Protein AF-A0A1X2GTI3-F1 (afdb_monomer_lite)

pLDDT: mean 75.64, std 23.54, range [32.06, 98.62]

Structure (mmCIF, N/CA/C/O backbone):
data_AF-A0A1X2GTI3-F1
#
_entry.id   AF-A0A1X2GTI3-F1
#
loop_
_atom_site.group_PDB
_atom_site.id
_atom_site.type_symbol
_atom_site.label_atom_id
_atom_site.label_alt_id
_atom_site.label_comp_id
_atom_site.label_asym_id
_atom_site.label_entity_id
_atom_site.label_seq_id
_atom_site.pdbx_PDB_ins_code
_atom_site.Cartn_x
_atom_site.Cartn_y
_atom_site.Cartn_z
_atom_site.occupancy
_atom_site.B_iso_or_equiv
_atom_site.auth_seq_id
_atom_site.auth_comp_id
_atom_site.auth_asym_id
_atom_site.auth_atom_id
_atom_site.pdbx_PDB_model_num
ATOM 1 N N . MET A 1 1 ? 30.945 -41.173 -10.812 1.00 42.53 1 MET A N 1
ATOM 2 C CA . MET A 1 1 ? 31.700 -40.468 -9.754 1.00 42.53 1 MET A CA 1
ATOM 3 C C . MET A 1 1 ? 30.700 -39.665 -8.941 1.00 42.53 1 MET A C 1
ATOM 5 O O . MET A 1 1 ? 30.249 -38.627 -9.400 1.00 42.53 1 MET A O 1
ATOM 9 N N . ASN A 1 2 ? 30.263 -40.214 -7.806 1.00 39.88 2 ASN A N 1
ATOM 10 C CA . ASN A 1 2 ? 29.239 -39.606 -6.956 1.00 39.88 2 ASN A CA 1
ATOM 11 C C . ASN A 1 2 ? 29.913 -38.637 -5.983 1.00 39.88 2 ASN A C 1
ATOM 13 O O . ASN A 1 2 ? 30.621 -39.063 -5.074 1.00 39.88 2 ASN A O 1
ATOM 17 N N . GLY A 1 3 ? 29.731 -37.338 -6.221 1.00 44.41 3 GLY A N 1
ATOM 18 C CA . GLY A 1 3 ? 30.228 -36.272 -5.359 1.00 44.41 3 GLY A CA 1
ATOM 19 C C . GLY A 1 3 ? 29.287 -36.038 -4.183 1.00 44.41 3 GLY A C 1
ATOM 20 O O . GLY A 1 3 ? 28.237 -35.420 -4.335 1.00 44.41 3 GLY A O 1
ATOM 21 N N . THR A 1 4 ? 29.675 -36.529 -3.011 1.00 54.25 4 THR A N 1
ATOM 22 C CA . THR A 1 4 ? 29.051 -36.214 -1.722 1.00 54.25 4 THR A CA 1
ATOM 23 C C . THR A 1 4 ? 29.407 -34.778 -1.335 1.00 54.25 4 THR A C 1
ATOM 25 O O . THR A 1 4 ? 30.577 -34.478 -1.102 1.00 54.25 4 THR A O 1
ATOM 28 N N . GLN A 1 5 ? 28.421 -33.879 -1.269 1.00 59.84 5 GLN A N 1
ATOM 29 C CA . GLN A 1 5 ? 28.616 -32.537 -0.713 1.00 59.84 5 GLN A CA 1
ATOM 30 C C . GLN A 1 5 ? 28.504 -32.542 0.822 1.00 59.84 5 GLN A C 1
ATOM 32 O O . GLN A 1 5 ? 27.657 -33.257 1.363 1.00 59.84 5 GLN A O 1
ATOM 37 N N . PRO A 1 6 ? 29.319 -31.746 1.539 1.00 60.19 6 PRO A N 1
ATOM 38 C CA . PRO A 1 6 ? 29.241 -31.631 2.989 1.00 60.19 6 PRO A CA 1
ATOM 39 C C . PRO A 1 6 ? 28.146 -30.644 3.426 1.00 60.19 6 PRO A C 1
ATOM 41 O O . PRO A 1 6 ? 28.062 -29.514 2.947 1.00 60.19 6 PRO A O 1
ATOM 44 N N . SER A 1 7 ? 27.322 -31.078 4.380 1.00 58.09 7 SER A N 1
ATOM 45 C CA . SER A 1 7 ? 26.272 -30.282 5.022 1.00 58.09 7 SER A CA 1
ATOM 46 C C . SER A 1 7 ? 26.849 -29.170 5.906 1.00 58.09 7 SER A C 1
ATOM 48 O O . SER A 1 7 ? 27.626 -29.428 6.823 1.00 58.09 7 SER A O 1
ATOM 50 N N . ILE A 1 8 ? 26.409 -27.933 5.669 1.00 61.31 8 ILE A N 1
ATOM 51 C CA . ILE A 1 8 ? 26.708 -26.753 6.494 1.00 61.31 8 ILE A CA 1
ATOM 52 C C . ILE A 1 8 ? 25.771 -26.743 7.720 1.00 61.31 8 ILE A C 1
ATOM 54 O O . ILE A 1 8 ? 24.558 -26.902 7.552 1.00 61.31 8 ILE A O 1
ATOM 58 N N . PRO A 1 9 ? 26.269 -26.528 8.953 1.00 57.59 9 PRO A N 1
ATOM 59 C CA . PRO A 1 9 ? 25.415 -26.443 10.131 1.00 57.59 9 PRO A CA 1
ATOM 60 C C . PRO A 1 9 ? 24.634 -25.120 10.160 1.00 57.59 9 PRO A C 1
ATOM 62 O O . PRO A 1 9 ? 25.200 -24.026 10.163 1.00 57.59 9 PRO A O 1
ATOM 65 N N . VAL A 1 10 ? 23.306 -25.231 10.224 1.00 59.81 10 VAL A N 1
ATOM 66 C CA . VAL A 1 10 ? 22.377 -24.108 10.399 1.00 59.81 10 VAL A CA 1
ATOM 67 C C . VAL A 1 10 ? 22.484 -23.585 11.831 1.00 59.81 10 VAL A C 1
ATOM 69 O O . VAL A 1 10 ? 22.025 -24.214 12.785 1.00 59.81 10 VAL A O 1
ATOM 72 N N . ASN A 1 11 ? 23.086 -22.409 11.979 1.00 55.06 11 ASN A N 1
ATOM 73 C CA . ASN A 1 11 ? 23.210 -21.712 13.252 1.00 55.06 11 ASN A CA 1
ATOM 74 C C . ASN A 1 11 ? 21.862 -21.053 13.601 1.00 55.06 11 ASN A C 1
ATOM 76 O O . ASN A 1 11 ? 21.459 -20.059 12.997 1.00 55.06 11 ASN A O 1
ATOM 80 N N . ARG A 1 12 ? 21.115 -21.650 14.535 1.00 58.41 12 ARG A N 1
ATOM 81 C CA . ARG A 1 12 ? 19.788 -21.172 14.950 1.00 58.41 12 ARG A CA 1
ATOM 82 C C . ARG A 1 12 ? 19.952 -20.039 15.977 1.00 58.41 12 ARG A C 1
ATOM 84 O O . ARG A 1 12 ? 20.523 -20.287 17.041 1.00 58.41 12 ARG A O 1
ATOM 91 N N . PRO A 1 13 ? 19.448 -18.817 15.731 1.00 55.69 13 PRO A N 1
ATOM 92 C CA . PRO A 1 13 ? 19.555 -17.741 16.708 1.00 55.69 13 PRO A CA 1
ATOM 93 C C . PRO A 1 13 ? 18.693 -18.046 17.941 1.00 55.69 13 PRO A C 1
ATOM 95 O O . PRO A 1 13 ? 17.516 -18.407 17.837 1.00 55.69 13 PRO A O 1
ATOM 98 N N . LYS A 1 14 ? 19.293 -17.900 19.128 1.00 63.00 14 LYS A N 1
ATOM 99 C CA . LYS A 1 14 ? 18.598 -17.970 20.420 1.00 63.00 14 LYS A CA 1
ATOM 100 C C . LYS A 1 14 ? 17.571 -16.833 20.502 1.00 63.00 14 LYS A C 1
ATOM 102 O O . LYS A 1 14 ? 17.905 -15.677 20.253 1.00 63.00 14 LYS A O 1
ATOM 107 N N . LYS A 1 15 ? 16.327 -17.166 20.865 1.00 59.22 15 LYS A N 1
ATOM 108 C CA . LYS A 1 15 ? 15.261 -16.188 21.143 1.00 59.22 15 LYS A CA 1
ATOM 109 C C . LYS A 1 15 ? 15.724 -15.204 22.232 1.00 59.22 15 LYS A C 1
ATOM 111 O O . LYS A 1 15 ? 16.213 -15.671 23.263 1.00 59.22 15 LYS A O 1
ATOM 116 N N . PRO A 1 16 ? 15.544 -13.883 22.057 1.00 57.31 16 PRO A N 1
ATOM 117 C CA . PRO A 1 16 ? 15.813 -12.931 23.124 1.00 57.31 16 PRO A CA 1
ATOM 118 C C . PRO A 1 16 ? 14.803 -13.120 24.260 1.00 57.31 16 PRO A C 1
ATOM 120 O O . PRO A 1 16 ? 13.605 -13.303 24.033 1.00 57.31 16 PRO A O 1
ATOM 123 N N . ALA A 1 17 ? 15.313 -13.093 25.491 1.00 54.53 17 ALA A N 1
ATOM 124 C CA . ALA A 1 17 ? 14.506 -13.095 26.699 1.00 54.53 17 ALA A CA 1
ATOM 125 C C . ALA A 1 17 ? 13.569 -11.877 26.706 1.00 54.53 17 ALA A C 1
ATOM 127 O O . ALA A 1 17 ? 13.969 -10.761 26.375 1.00 54.53 17 ALA A O 1
ATOM 128 N N . ASN A 1 18 ? 12.313 -12.111 27.080 1.00 52.25 18 ASN A N 1
ATOM 129 C CA . ASN A 1 18 ? 11.269 -11.099 27.161 1.00 52.25 18 ASN A CA 1
ATOM 130 C C . ASN A 1 18 ? 11.537 -10.174 28.362 1.00 52.25 18 ASN A C 1
ATOM 132 O O . ASN A 1 18 ? 11.064 -10.421 29.471 1.00 52.25 18 ASN A O 1
ATOM 136 N N . VAL A 1 19 ? 12.354 -9.139 28.159 1.00 58.81 19 VAL A N 1
ATOM 137 C CA . VAL A 1 19 ? 12.617 -8.106 29.166 1.00 58.81 19 VAL A CA 1
ATOM 138 C C . VAL A 1 19 ? 11.481 -7.089 29.110 1.00 58.81 19 VAL A C 1
ATOM 140 O O . VAL A 1 19 ? 11.367 -6.309 28.166 1.00 58.81 19 VAL A O 1
ATOM 143 N N . ARG A 1 20 ? 10.625 -7.098 30.137 1.00 58.44 20 ARG A N 1
ATOM 144 C CA . ARG A 1 20 ? 9.595 -6.072 30.344 1.00 58.44 20 ARG A CA 1
ATOM 145 C C . ARG A 1 20 ? 10.286 -4.705 30.506 1.00 58.44 20 ARG A C 1
ATOM 147 O O . ARG A 1 20 ? 11.110 -4.571 31.412 1.00 58.44 20 ARG A O 1
ATOM 154 N N . PRO A 1 21 ? 9.967 -3.688 29.687 1.00 58.44 21 PRO A N 1
ATOM 155 C CA . PRO A 1 21 ? 10.556 -2.366 29.844 1.00 58.44 21 PRO A CA 1
ATOM 156 C C . PRO A 1 21 ? 10.089 -1.750 31.166 1.00 58.44 21 PRO A C 1
ATOM 158 O O . PRO A 1 21 ? 8.895 -1.670 31.460 1.00 58.44 21 PRO A O 1
ATOM 161 N N . THR A 1 22 ? 11.044 -1.326 31.990 1.00 68.94 22 THR A N 1
ATOM 162 C CA . THR A 1 22 ? 10.776 -0.582 33.222 1.00 68.94 22 THR A CA 1
ATOM 163 C C . THR A 1 22 ? 10.202 0.796 32.891 1.00 68.94 22 THR A C 1
ATOM 165 O O . THR A 1 22 ? 10.486 1.380 31.847 1.00 68.94 22 THR A O 1
ATOM 168 N N . ARG A 1 23 ? 9.399 1.357 33.802 1.00 65.19 23 ARG A N 1
ATOM 169 C CA . ARG A 1 23 ? 8.689 2.644 33.642 1.00 65.19 23 ARG A CA 1
ATOM 170 C C . ARG A 1 23 ? 9.605 3.819 33.233 1.00 65.19 23 ARG A C 1
ATOM 172 O O . ARG A 1 23 ? 9.148 4.756 32.588 1.00 65.19 23 ARG A O 1
ATOM 179 N N . ALA A 1 24 ? 10.904 3.736 33.535 1.00 64.75 24 ALA A N 1
ATOM 180 C CA . ALA A 1 24 ? 11.923 4.702 33.115 1.00 64.75 24 ALA A CA 1
ATOM 181 C C . ALA A 1 24 ? 12.291 4.625 31.613 1.00 64.75 24 ALA A C 1
ATOM 183 O O . ALA A 1 24 ? 12.657 5.637 31.016 1.00 64.75 24 ALA A O 1
ATOM 184 N N . SER A 1 25 ? 12.160 3.453 30.982 1.00 65.94 25 SER A N 1
ATOM 185 C CA . SER A 1 25 ? 12.414 3.243 29.549 1.00 65.94 25 SER A CA 1
ATOM 186 C C . SER A 1 25 ? 11.320 3.872 28.676 1.00 65.94 25 SER A C 1
ATOM 188 O O . SER A 1 25 ? 11.647 4.534 27.689 1.00 65.94 25 SER A O 1
ATOM 190 N N . LEU A 1 26 ? 10.045 3.783 29.083 1.00 62.22 26 LEU A N 1
ATOM 191 C CA . LEU A 1 26 ? 8.944 4.442 28.365 1.00 62.22 26 LEU A CA 1
ATOM 192 C C . LEU A 1 26 ? 9.050 5.976 28.406 1.00 62.22 26 LEU A C 1
ATOM 194 O O . LEU A 1 26 ? 8.759 6.642 27.413 1.00 62.22 26 LEU A O 1
ATOM 198 N N . ALA A 1 27 ? 9.508 6.549 29.524 1.00 67.81 27 ALA A N 1
ATOM 199 C CA . ALA A 1 27 ? 9.667 7.998 29.650 1.00 67.81 27 ALA A CA 1
ATOM 200 C C . ALA A 1 27 ? 10.757 8.552 28.710 1.00 67.81 27 ALA A C 1
ATOM 202 O O . ALA A 1 27 ? 10.566 9.597 28.088 1.00 67.81 27 ALA A O 1
ATOM 203 N N . ARG A 1 28 ? 11.873 7.825 28.534 1.00 66.25 28 ARG A N 1
ATOM 204 C CA . ARG A 1 28 ? 12.936 8.218 27.591 1.00 66.25 28 ARG A CA 1
ATOM 205 C C . ARG A 1 28 ? 12.514 8.065 26.128 1.00 66.25 28 ARG A C 1
ATOM 207 O O . ARG A 1 28 ? 12.876 8.911 25.315 1.00 66.25 28 ARG A O 1
ATOM 214 N N . GLN A 1 29 ? 11.713 7.054 25.790 1.00 62.16 29 GLN A N 1
ATOM 215 C CA . GLN A 1 29 ? 11.244 6.848 24.415 1.00 62.16 29 GLN A CA 1
ATOM 216 C C . GLN A 1 29 ? 10.250 7.935 23.966 1.00 62.16 29 GLN A C 1
ATOM 218 O O . GLN A 1 29 ? 10.341 8.428 22.840 1.00 62.16 29 GLN A O 1
ATOM 223 N N . ASN A 1 30 ? 9.378 8.392 24.870 1.00 66.56 30 ASN A N 1
ATOM 224 C CA . ASN A 1 30 ? 8.445 9.487 24.587 1.00 66.56 30 ASN A CA 1
ATOM 225 C C . ASN A 1 30 ? 9.148 10.850 24.445 1.00 66.56 30 ASN A C 1
ATOM 227 O O . ASN A 1 30 ? 8.723 11.681 23.643 1.00 66.56 30 ASN A O 1
ATOM 231 N N . MET A 1 31 ? 10.260 11.074 25.156 1.00 69.81 31 MET A N 1
ATOM 232 C CA . MET A 1 31 ? 11.042 12.311 25.030 1.00 69.81 31 MET A CA 1
ATOM 233 C C . MET A 1 31 ? 11.787 12.401 23.685 1.00 69.81 31 MET A C 1
ATOM 235 O O . MET A 1 31 ? 11.846 13.475 23.086 1.00 69.81 31 MET A O 1
ATOM 239 N N . VAL A 1 32 ? 12.297 11.277 23.165 1.00 67.75 32 VAL A N 1
ATOM 240 C CA . VAL A 1 32 ? 12.986 11.229 21.859 1.00 67.75 32 VAL A CA 1
ATOM 241 C C . VAL A 1 32 ? 12.009 11.463 20.697 1.00 67.75 32 VAL A C 1
ATOM 243 O O . VAL A 1 32 ? 12.329 12.206 19.769 1.00 67.75 32 VAL A O 1
ATOM 246 N N . GLN A 1 33 ? 10.780 10.937 20.775 1.00 62.03 33 GLN A N 1
ATOM 247 C CA . GLN A 1 33 ? 9.746 11.223 19.769 1.00 62.03 33 GLN A CA 1
ATOM 248 C C . GLN A 1 33 ? 9.256 12.682 19.817 1.00 62.03 33 GLN A C 1
ATOM 250 O O . GLN A 1 33 ? 8.967 13.272 18.774 1.00 62.03 33 GLN A O 1
ATOM 255 N N . ALA A 1 34 ? 9.227 13.308 21.000 1.00 59.66 34 ALA A N 1
ATOM 256 C CA . ALA A 1 34 ? 8.877 14.723 21.135 1.00 59.66 34 ALA A CA 1
ATOM 257 C C . ALA A 1 34 ? 9.947 15.670 20.550 1.00 59.66 34 ALA A C 1
ATOM 259 O O . ALA A 1 34 ? 9.605 16.743 20.051 1.00 59.66 34 ALA A O 1
ATOM 260 N N . GLN A 1 35 ? 11.226 15.271 20.547 1.00 56.75 35 GLN A N 1
ATOM 261 C CA . GLN A 1 35 ? 12.312 16.059 19.945 1.00 56.75 35 GLN A CA 1
ATOM 262 C C . GLN A 1 35 ? 12.398 15.914 18.417 1.00 56.75 35 GLN A C 1
ATOM 264 O O . GLN A 1 35 ? 12.759 16.874 17.738 1.00 56.75 35 GLN A O 1
ATOM 269 N N . GLN A 1 36 ? 11.987 14.777 17.845 1.00 58.00 36 GLN A N 1
ATOM 270 C CA . GLN A 1 36 ? 11.921 14.610 16.385 1.00 58.00 36 GLN A CA 1
ATOM 271 C C . GLN A 1 36 ? 10.773 15.405 15.742 1.00 58.00 36 GLN A C 1
ATOM 273 O O . GLN A 1 36 ? 10.901 15.849 14.604 1.00 58.00 36 GLN A O 1
ATOM 278 N N . LYS A 1 37 ? 9.692 15.683 16.482 1.00 51.88 37 LYS A N 1
ATOM 279 C CA . LYS A 1 37 ? 8.537 16.451 15.979 1.00 51.88 37 LYS A CA 1
ATOM 280 C C . LYS A 1 37 ? 8.755 17.974 15.932 1.00 51.88 37 LYS A C 1
ATOM 282 O O . LYS A 1 37 ? 7.895 18.691 15.435 1.00 51.88 37 LYS A O 1
ATOM 287 N N . ARG A 1 38 ? 9.891 18.478 16.434 1.00 51.78 38 ARG A N 1
ATOM 288 C CA . ARG A 1 38 ? 10.243 19.914 16.430 1.00 51.78 38 ARG A CA 1
ATOM 289 C C . ARG A 1 38 ? 11.299 20.313 15.390 1.00 51.78 38 ARG A C 1
ATOM 291 O O . ARG A 1 38 ? 11.623 21.488 15.304 1.00 51.78 38 ARG A O 1
ATOM 298 N N . ARG A 1 39 ? 11.815 19.376 14.584 1.00 47.50 39 ARG A N 1
ATOM 299 C CA . ARG A 1 39 ? 12.845 19.644 13.555 1.00 47.50 39 ARG A CA 1
ATOM 300 C C . ARG A 1 39 ? 12.312 19.728 12.114 1.00 47.50 39 ARG A C 1
ATOM 302 O O . ARG A 1 39 ? 13.097 19.690 11.178 1.00 47.50 39 ARG A O 1
ATOM 309 N N . SER A 1 40 ? 10.998 19.843 11.916 1.00 47.31 40 SER A N 1
ATOM 310 C CA . SER A 1 40 ? 10.366 19.778 10.581 1.00 47.31 40 SER A CA 1
ATOM 311 C C . SER A 1 40 ? 9.869 21.121 10.033 1.00 47.31 40 SER A C 1
ATOM 313 O O . SER A 1 40 ? 9.002 21.132 9.164 1.00 47.31 40 SER A O 1
ATOM 315 N N . THR A 1 41 ? 10.371 22.251 10.529 1.00 52.50 41 THR A N 1
ATOM 316 C CA . THR A 1 41 ? 10.034 23.577 9.988 1.00 52.50 41 THR A CA 1
ATOM 317 C C . THR A 1 41 ? 11.282 24.441 9.924 1.00 52.50 41 THR A C 1
ATOM 319 O O . THR A 1 41 ? 11.464 25.343 10.734 1.00 52.50 41 THR A O 1
ATOM 322 N N . GLU A 1 42 ? 12.154 24.148 8.967 1.00 40.03 42 GLU A N 1
ATOM 323 C CA . GLU A 1 42 ? 13.193 25.084 8.553 1.00 40.03 42 GLU A CA 1
ATOM 324 C C . GLU A 1 42 ? 13.319 25.000 7.032 1.00 40.03 42 GLU A C 1
ATOM 326 O O . GLU A 1 42 ? 13.732 23.993 6.459 1.00 40.03 42 GLU A O 1
ATOM 331 N N . ALA A 1 43 ? 12.806 26.043 6.386 1.00 47.53 43 ALA A N 1
ATOM 332 C CA . ALA A 1 43 ? 12.882 26.264 4.958 1.00 47.53 43 ALA A CA 1
ATOM 333 C C . ALA A 1 43 ? 14.266 26.822 4.615 1.00 47.53 43 ALA A C 1
ATOM 335 O O . ALA A 1 43 ? 14.716 27.776 5.247 1.00 47.53 43 ALA A O 1
ATOM 336 N N . ILE A 1 44 ? 14.902 26.275 3.579 1.00 44.03 44 ILE A N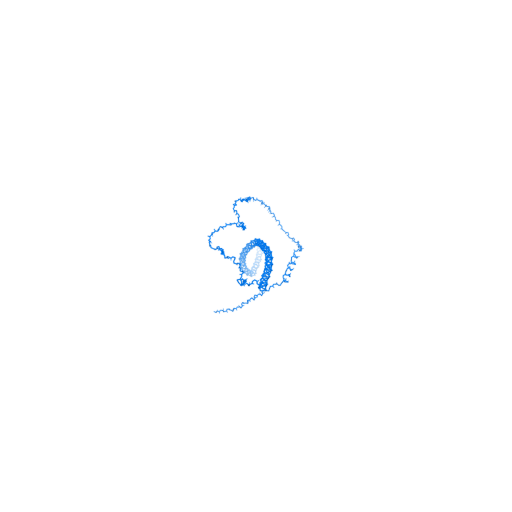 1
ATOM 337 C CA . ILE A 1 44 ? 16.033 26.904 2.891 1.00 44.03 44 ILE A CA 1
ATOM 338 C C . ILE A 1 44 ? 15.754 26.828 1.380 1.00 44.03 44 ILE A C 1
ATOM 340 O O . ILE A 1 44 ? 15.356 25.765 0.894 1.00 44.03 44 ILE A O 1
ATOM 344 N N . PRO A 1 45 ? 15.911 27.942 0.640 1.00 55.09 45 PRO A N 1
ATOM 345 C CA . PRO A 1 45 ? 15.670 28.013 -0.795 1.00 55.09 45 PRO A CA 1
ATOM 346 C C . PRO A 1 45 ? 16.854 27.430 -1.574 1.00 55.09 45 PRO A C 1
ATOM 348 O O . PRO A 1 45 ? 17.980 27.375 -1.084 1.00 55.09 45 PRO A O 1
ATOM 351 N N . SER A 1 46 ? 16.625 27.014 -2.816 1.00 37.88 46 SER A N 1
ATOM 352 C CA . SER A 1 46 ? 17.702 26.644 -3.739 1.00 37.88 46 SER A CA 1
ATOM 353 C C . SER A 1 46 ? 17.469 27.247 -5.123 1.00 37.88 46 SER A C 1
ATOM 355 O O . SER A 1 46 ? 16.321 27.536 -5.472 1.00 37.88 46 SER A O 1
ATOM 357 N N . PRO A 1 47 ? 18.556 27.524 -5.866 1.00 53.53 47 PRO A N 1
ATOM 358 C CA . PRO A 1 47 ? 18.601 28.621 -6.813 1.00 53.53 47 PRO A CA 1
ATOM 359 C C . PRO A 1 47 ? 18.296 28.214 -8.254 1.00 53.53 47 PRO A C 1
ATOM 361 O O . PRO A 1 47 ? 18.431 27.068 -8.675 1.00 53.53 47 PRO A O 1
ATOM 364 N N . THR A 1 48 ? 17.938 29.252 -8.999 1.00 38.69 48 THR A N 1
ATOM 365 C CA . THR A 1 48 ? 17.887 29.402 -10.448 1.00 38.69 48 THR A CA 1
ATOM 366 C C . THR A 1 48 ? 19.029 28.703 -11.190 1.00 38.69 48 THR A C 1
ATOM 368 O O . THR A 1 48 ? 20.203 28.994 -10.964 1.00 38.69 48 THR A O 1
ATOM 371 N N . THR A 1 49 ? 18.689 27.905 -12.201 1.00 38.72 49 THR A N 1
ATOM 372 C CA . THR A 1 49 ? 19.454 27.890 -13.455 1.00 38.72 49 THR A CA 1
ATOM 373 C C . THR A 1 49 ? 18.519 27.606 -14.625 1.00 38.72 49 THR A C 1
ATOM 375 O O . THR A 1 49 ? 17.854 26.579 -14.711 1.00 38.72 49 THR A O 1
ATOM 378 N N . SER A 1 50 ? 18.438 28.605 -15.489 1.00 37.62 50 SER A N 1
ATOM 379 C CA . SER A 1 50 ? 17.782 28.659 -16.787 1.00 37.62 50 SER A CA 1
ATOM 380 C C . SER A 1 50 ? 18.475 27.771 -17.815 1.00 37.62 50 SER A C 1
ATOM 382 O O . SER A 1 50 ? 19.683 27.916 -17.954 1.00 37.62 50 SER A O 1
ATOM 384 N N . ILE A 1 51 ? 17.717 27.006 -18.611 1.00 38.47 51 ILE A N 1
ATOM 385 C CA . ILE A 1 51 ? 18.001 26.756 -20.036 1.00 38.47 51 ILE A CA 1
ATOM 386 C C . ILE A 1 51 ? 16.673 26.801 -20.808 1.00 38.47 51 ILE A C 1
ATOM 388 O O . ILE A 1 51 ? 15.697 26.123 -20.496 1.00 38.47 51 ILE A O 1
ATOM 392 N N . THR A 1 52 ? 16.689 27.668 -21.809 1.00 32.19 52 THR A N 1
ATOM 393 C CA . THR A 1 52 ? 15.686 27.978 -22.825 1.00 32.19 52 THR A CA 1
ATOM 394 C C . THR A 1 52 ? 15.685 26.909 -23.922 1.00 32.19 52 THR A C 1
ATOM 396 O O . THR A 1 52 ? 16.764 26.518 -24.352 1.00 32.19 52 THR A O 1
ATOM 399 N N . THR A 1 53 ? 14.516 26.496 -24.433 1.00 36.28 53 THR A N 1
ATOM 400 C CA . THR A 1 53 ? 14.255 26.268 -25.880 1.00 36.28 53 THR A CA 1
ATOM 401 C C . THR A 1 53 ? 12.769 25.954 -26.163 1.00 36.28 53 THR A C 1
ATOM 403 O O . THR A 1 53 ? 12.209 25.009 -25.623 1.00 36.28 53 THR A O 1
ATOM 406 N N . SER A 1 54 ? 12.162 26.804 -27.012 1.00 40.28 54 SER A N 1
ATOM 407 C CA . SER A 1 54 ? 10.996 26.625 -27.922 1.00 40.28 54 SER A CA 1
ATOM 408 C C . SER A 1 54 ? 9.720 25.907 -27.418 1.00 40.28 54 SER A C 1
ATOM 410 O O . SER A 1 54 ? 9.719 24.702 -27.221 1.00 40.28 54 SER A O 1
ATOM 412 N N . SER A 1 55 ? 8.584 26.594 -27.186 1.00 34.00 55 SER A N 1
ATOM 413 C CA . SER A 1 55 ? 7.570 27.026 -28.193 1.00 34.00 55 SER A CA 1
ATOM 414 C C . SER A 1 55 ? 7.083 25.848 -29.063 1.00 34.00 55 SER A C 1
ATOM 416 O O . SER A 1 55 ? 7.884 25.304 -29.805 1.00 34.00 55 SER A O 1
ATOM 418 N N . THR A 1 56 ? 5.824 25.374 -29.028 1.00 35.47 56 THR A N 1
ATOM 419 C CA . THR A 1 56 ? 4.583 26.093 -29.401 1.00 35.47 56 THR A CA 1
ATOM 420 C C . THR A 1 56 ? 3.309 25.272 -29.060 1.00 35.47 56 THR A C 1
ATOM 422 O O . THR A 1 56 ? 3.246 24.096 -29.388 1.00 35.47 56 THR A O 1
ATOM 425 N N . LYS A 1 57 ? 2.281 25.954 -28.511 1.00 37.53 57 LYS A N 1
ATOM 426 C CA . LYS A 1 57 ? 0.811 25.866 -28.769 1.00 37.53 57 LYS A CA 1
ATOM 427 C C . LYS A 1 57 ? 0.087 24.494 -28.703 1.00 37.53 57 LYS A C 1
ATOM 429 O O . LYS A 1 57 ? 0.215 23.684 -29.605 1.00 37.53 57 LYS A O 1
ATOM 434 N N . SER A 1 58 ? -0.924 24.339 -27.835 1.00 34.03 58 SER A N 1
ATOM 435 C CA . SER A 1 58 ? -2.324 24.779 -28.046 1.00 34.03 58 SER A CA 1
ATOM 436 C C . SER A 1 58 ? -3.327 24.108 -27.077 1.00 34.03 58 SER A C 1
ATOM 438 O O . SER A 1 58 ? -3.098 22.998 -26.612 1.00 34.03 58 SER A O 1
ATOM 440 N N . SER A 1 59 ? -4.456 24.802 -26.865 1.00 37.91 59 SER A N 1
ATOM 441 C CA . SER A 1 59 ? -5.803 24.292 -26.529 1.00 37.91 59 SER A CA 1
ATOM 442 C C . SER A 1 59 ? -6.002 23.635 -25.152 1.00 37.91 59 SER A C 1
ATOM 444 O O . SER A 1 59 ? -5.652 22.488 -24.926 1.00 37.91 59 SER A O 1
ATOM 446 N N . LEU A 1 60 ? -6.525 24.330 -24.136 1.00 40.62 60 LEU A N 1
ATOM 447 C CA . LEU A 1 60 ? -7.944 24.693 -23.960 1.00 40.62 60 LEU A CA 1
ATOM 448 C C . LEU A 1 60 ? -8.889 23.498 -24.192 1.00 40.62 60 LEU A C 1
ATOM 450 O O . LEU A 1 60 ? -8.999 23.038 -25.322 1.00 40.62 60 LEU A O 1
ATOM 454 N N . VAL A 1 61 ? -9.557 23.037 -23.123 1.00 41.84 61 VAL A N 1
ATOM 455 C CA . VAL A 1 61 ? -10.990 22.669 -23.033 1.00 41.84 61 VAL A CA 1
ATOM 456 C C . VAL A 1 61 ? -11.254 22.020 -21.659 1.00 41.84 61 VAL A C 1
ATOM 458 O O . VAL A 1 61 ? -10.771 20.938 -21.340 1.00 41.84 61 VAL A O 1
ATOM 461 N N . ARG A 1 62 ? -12.052 22.711 -20.835 1.00 48.44 62 ARG A N 1
ATOM 462 C CA . ARG A 1 62 ? -12.904 22.109 -19.795 1.00 48.44 62 ARG A CA 1
ATOM 463 C C . ARG A 1 62 ? -14.212 21.654 -20.457 1.00 48.44 62 ARG A C 1
ATOM 465 O O . ARG A 1 62 ? -14.724 22.389 -21.297 1.00 48.44 62 ARG A O 1
ATOM 472 N N . PRO A 1 63 ? -14.831 20.576 -19.962 1.00 54.84 63 PRO A N 1
ATOM 473 C CA . PRO A 1 63 ? -16.271 20.605 -19.671 1.00 54.84 63 PRO A CA 1
ATOM 474 C C . PRO A 1 63 ? -16.534 20.028 -18.263 1.00 54.84 63 PRO A C 1
ATOM 476 O O . PRO A 1 63 ? -15.930 19.043 -17.860 1.00 54.84 63 PRO A O 1
ATOM 479 N N . VAL A 1 64 ? -17.209 20.728 -17.346 1.00 40.66 64 VAL A N 1
ATOM 480 C CA . VAL A 1 64 ? -18.666 20.959 -17.221 1.00 40.66 64 VAL A CA 1
ATOM 481 C C . VAL A 1 64 ? -19.481 19.668 -17.050 1.00 40.66 64 VAL A C 1
ATOM 483 O O . VAL A 1 64 ? -19.778 18.967 -18.005 1.00 40.66 64 VAL A O 1
ATOM 486 N N . SER A 1 65 ? -19.855 19.432 -15.785 1.00 45.75 65 SER A N 1
ATOM 487 C CA . SER A 1 65 ? -21.165 19.003 -15.264 1.00 45.75 65 SER A CA 1
ATOM 488 C C . SER A 1 65 ? -22.073 18.143 -16.152 1.00 45.75 65 SER A C 1
ATOM 490 O O . SER A 1 65 ? -22.650 18.630 -17.123 1.00 45.75 65 SER A O 1
ATOM 492 N N . THR A 1 66 ? -22.381 16.932 -15.679 1.00 40.75 66 THR A N 1
ATOM 493 C CA . THR A 1 66 ? -23.690 16.309 -15.904 1.00 40.75 66 THR A CA 1
ATOM 494 C C . THR A 1 66 ? -24.312 15.847 -14.589 1.00 40.75 66 THR A C 1
ATOM 496 O O . THR A 1 66 ? -23.712 15.184 -13.747 1.00 40.75 66 THR A O 1
ATOM 499 N N . LYS A 1 67 ? -25.548 16.314 -14.431 1.00 40.19 67 LYS A N 1
ATOM 500 C CA . LYS A 1 67 ? -26.514 16.086 -13.365 1.00 40.19 67 LYS A CA 1
ATOM 501 C C . LYS A 1 67 ? -26.962 14.622 -13.317 1.00 40.19 67 LYS A C 1
ATOM 503 O O . LYS A 1 67 ? -27.245 14.043 -14.357 1.00 40.19 67 LYS A O 1
ATOM 508 N N . SER A 1 68 ? -27.173 14.113 -12.105 1.00 36.72 68 SER A N 1
ATOM 509 C CA . SER A 1 68 ? -28.173 13.088 -11.755 1.00 36.72 68 SER A CA 1
ATOM 510 C C . SER A 1 68 ? -28.207 13.012 -10.219 1.00 36.72 68 SER A C 1
ATOM 512 O O . SER A 1 68 ? -27.282 12.489 -9.615 1.00 36.72 68 SER A O 1
ATOM 514 N N . SER A 1 69 ? -29.029 13.778 -9.496 1.00 37.34 69 SER A N 1
ATOM 515 C CA . SER A 1 69 ? -30.492 13.700 -9.348 1.00 37.34 69 SER A CA 1
ATOM 516 C C . SER A 1 69 ? -30.991 12.418 -8.656 1.00 37.34 69 SER A C 1
ATOM 518 O O . SER A 1 69 ? -31.210 11.410 -9.312 1.00 37.34 69 SER A O 1
ATOM 520 N N . MET A 1 70 ? -31.298 12.581 -7.356 1.00 43.16 70 MET A N 1
ATOM 521 C CA . MET A 1 70 ? -32.356 11.915 -6.558 1.00 43.16 70 MET A CA 1
ATOM 522 C C . MET A 1 70 ? -32.103 10.494 -5.993 1.00 43.16 70 MET A C 1
ATOM 524 O O . MET A 1 70 ? -31.367 9.729 -6.603 1.00 43.16 70 MET A O 1
ATOM 528 N N . PRO A 1 71 ? -32.768 10.075 -4.884 1.00 46.41 71 PRO A N 1
ATOM 529 C CA . PRO A 1 71 ? -33.567 10.837 -3.917 1.00 46.41 71 PRO A CA 1
ATOM 530 C C . PRO A 1 71 ? -33.190 10.618 -2.435 1.00 46.41 71 PRO A C 1
ATOM 532 O O . PRO A 1 71 ? -32.686 9.592 -1.987 1.00 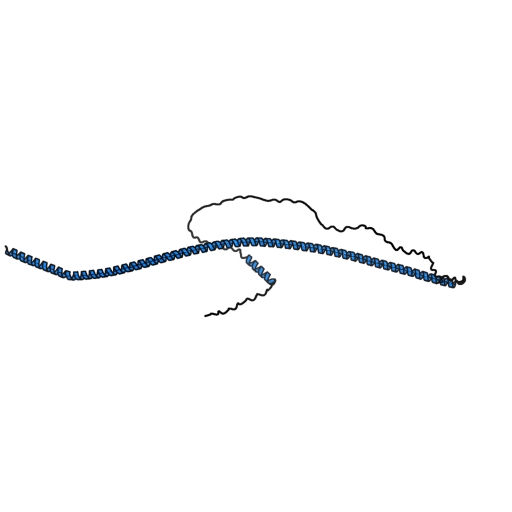46.41 71 PRO A O 1
ATOM 535 N N . ARG A 1 72 ? -33.574 11.622 -1.649 1.00 47.56 72 ARG A N 1
ATOM 536 C CA . ARG A 1 72 ? -33.714 11.630 -0.194 1.00 47.56 72 ARG A CA 1
ATOM 537 C C . ARG A 1 72 ? -34.903 10.736 0.188 1.00 47.56 72 ARG A C 1
ATOM 539 O O . ARG A 1 72 ? -36.037 11.117 -0.097 1.00 47.56 72 ARG A O 1
ATOM 546 N N . GLN A 1 73 ? -34.686 9.594 0.843 1.00 39.97 73 GLN A N 1
ATOM 547 C CA . GLN A 1 73 ? -35.785 8.850 1.468 1.00 39.97 73 GLN A CA 1
ATOM 548 C C . GLN A 1 73 ? -35.926 9.218 2.946 1.00 39.97 73 GLN A C 1
ATOM 550 O O . GLN A 1 73 ? -35.022 9.071 3.764 1.00 39.97 73 GLN A O 1
ATOM 555 N N . ARG A 1 74 ? -37.101 9.784 3.225 1.00 35.09 74 ARG A N 1
ATOM 556 C CA . ARG A 1 74 ? -37.660 10.073 4.538 1.00 35.09 74 ARG A CA 1
ATOM 557 C C . ARG A 1 74 ? -37.998 8.770 5.268 1.00 35.09 74 ARG A C 1
ATOM 559 O O . ARG A 1 74 ? -38.357 7.779 4.642 1.00 35.09 74 ARG A O 1
ATOM 566 N N . LEU A 1 75 ? -37.969 8.856 6.596 1.00 45.84 75 LEU A N 1
ATOM 567 C CA . LEU A 1 75 ? -38.683 7.983 7.528 1.00 45.84 75 LEU A CA 1
ATOM 568 C C . LEU A 1 75 ? -40.088 7.596 7.035 1.00 45.84 75 LEU A C 1
ATOM 570 O O . LEU A 1 75 ? -40.814 8.461 6.534 1.00 45.84 75 LEU A O 1
ATOM 574 N N . PRO A 1 76 ? -40.538 6.390 7.406 1.00 51.47 76 PRO A N 1
ATOM 575 C CA . PRO A 1 76 ? -41.896 6.185 7.871 1.00 51.47 76 PRO A CA 1
ATOM 576 C C . PRO A 1 76 ? -41.917 5.867 9.375 1.00 51.47 76 PRO A C 1
ATOM 578 O O . PRO A 1 76 ? -41.298 4.932 9.873 1.00 51.47 76 PRO A O 1
ATOM 581 N N . SER A 1 77 ? -42.634 6.737 10.076 1.00 35.44 77 SER A N 1
ATOM 582 C CA . SER A 1 77 ? -43.474 6.519 11.257 1.00 35.44 77 SER A CA 1
ATOM 583 C C . SER A 1 77 ? -43.716 5.079 11.770 1.00 35.44 77 SER A C 1
ATOM 585 O O . SER A 1 77 ? -44.175 4.211 11.032 1.00 35.44 77 SER A O 1
ATOM 587 N N . ARG A 1 78 ? -43.576 4.920 13.103 1.00 42.94 78 ARG A N 1
ATOM 588 C CA . ARG A 1 78 ? -44.412 4.104 14.042 1.00 42.94 78 ARG A CA 1
ATOM 589 C C . ARG A 1 78 ? -45.909 4.062 13.627 1.00 42.94 78 ARG A C 1
ATOM 591 O O . ARG A 1 78 ? -46.301 5.048 13.004 1.00 42.94 78 ARG A O 1
ATOM 598 N N . PRO A 1 79 ? -46.799 3.109 14.043 1.00 52.16 79 PRO A N 1
ATOM 599 C CA . PRO A 1 79 ? -46.969 2.481 15.390 1.00 52.16 79 PRO A CA 1
ATOM 600 C C . PRO A 1 79 ? -47.520 1.008 15.317 1.00 52.16 79 PRO A C 1
ATOM 602 O O . PRO A 1 79 ? -47.331 0.410 14.261 1.00 52.16 79 PRO A O 1
ATOM 605 N N . PRO A 1 80 ? -48.236 0.382 16.300 1.00 50.53 80 PRO A N 1
ATOM 606 C CA . PRO A 1 80 ? -48.426 0.586 17.755 1.00 50.53 80 PRO A CA 1
ATOM 607 C C . PRO A 1 80 ? -47.966 -0.639 18.611 1.00 50.53 80 PRO A C 1
ATOM 609 O O . PRO A 1 80 ? -47.857 -1.758 18.135 1.00 50.53 80 PRO A O 1
ATOM 612 N N . THR A 1 81 ? -47.478 -0.457 19.840 1.00 37.75 81 THR A N 1
ATOM 613 C CA . THR A 1 81 ? -48.219 -0.620 21.117 1.00 37.75 81 THR A CA 1
ATOM 614 C C . THR A 1 81 ? -48.788 -2.024 21.400 1.00 37.75 81 THR A C 1
ATOM 616 O O . THR A 1 81 ? -49.954 -2.279 21.144 1.00 37.75 81 THR A O 1
ATOM 619 N N . THR A 1 82 ? -48.006 -2.854 22.098 1.00 38.41 82 THR A N 1
ATOM 620 C CA . THR A 1 82 ? -48.451 -3.722 23.215 1.00 38.41 82 THR A CA 1
ATOM 621 C C . THR A 1 82 ? -47.273 -3.789 24.193 1.00 38.41 82 THR A C 1
ATOM 623 O O . THR A 1 82 ? -46.267 -4.426 23.912 1.00 38.41 82 THR A O 1
ATOM 626 N N . ALA A 1 83 ? -47.186 -2.839 25.119 1.00 42.38 83 ALA A N 1
ATOM 627 C CA . ALA A 1 83 ? -47.625 -2.961 26.510 1.00 42.38 83 ALA A CA 1
ATOM 628 C C . ALA A 1 83 ? -46.618 -3.713 27.418 1.00 42.38 83 ALA A C 1
ATOM 630 O O . ALA A 1 83 ? -45.959 -4.653 26.984 1.00 42.38 83 ALA A O 1
ATOM 631 N N . PRO A 1 84 ? -46.441 -3.245 28.666 1.00 44.34 84 PRO A N 1
ATOM 632 C CA . PRO A 1 84 ? -45.197 -3.364 29.420 1.00 44.34 84 PRO A CA 1
ATOM 633 C C . PRO A 1 84 ? -45.257 -4.474 30.478 1.00 44.34 84 PRO A C 1
ATOM 635 O O . PRO A 1 84 ? -46.318 -4.768 31.023 1.00 44.34 84 PRO A O 1
ATOM 638 N N . ARG A 1 85 ? -44.103 -5.014 30.880 1.00 38.44 85 ARG A N 1
ATOM 639 C CA . ARG A 1 85 ? -43.966 -5.697 32.176 1.00 38.44 85 ARG A CA 1
ATOM 640 C C . ARG A 1 85 ? -42.844 -5.053 32.983 1.00 38.44 85 ARG A C 1
ATOM 642 O O . ARG A 1 85 ? -41.678 -5.398 32.842 1.00 38.44 85 ARG A O 1
ATOM 649 N N . LYS A 1 86 ? -43.231 -4.093 33.826 1.00 43.09 86 LYS A N 1
ATOM 650 C CA . LYS A 1 86 ? -42.509 -3.758 35.059 1.00 43.09 86 LYS A CA 1
ATOM 651 C C . LYS A 1 86 ? -42.992 -4.681 36.192 1.00 43.09 86 LYS A C 1
ATOM 653 O O . LYS A 1 86 ? -44.106 -5.201 36.104 1.00 43.09 86 LYS A O 1
ATOM 658 N N . PRO A 1 87 ? -42.169 -4.882 37.232 1.00 48.78 87 PRO A N 1
ATOM 659 C CA . PRO A 1 87 ? -42.460 -5.774 38.344 1.00 48.78 87 PRO A CA 1
ATOM 660 C C . PRO A 1 87 ? -43.417 -5.089 39.326 1.00 48.78 87 PRO A C 1
ATOM 662 O O . PRO A 1 87 ? -43.249 -3.911 39.644 1.00 48.78 87 PRO A O 1
ATOM 665 N N . ALA A 1 88 ? -44.427 -5.818 39.796 1.00 36.78 88 ALA A N 1
ATOM 666 C CA . ALA A 1 88 ? -45.337 -5.343 40.830 1.00 36.78 88 ALA A CA 1
ATOM 667 C C . ALA A 1 88 ? -44.971 -5.969 42.181 1.00 36.78 88 ALA A C 1
ATOM 669 O O . ALA A 1 88 ? -44.787 -7.178 42.301 1.00 36.78 88 ALA A O 1
ATOM 670 N N . GLN A 1 89 ? -44.858 -5.081 43.162 1.00 50.81 89 GLN A N 1
ATOM 671 C CA . GLN A 1 89 ? -44.671 -5.299 44.591 1.00 50.81 89 GLN A CA 1
ATOM 672 C C . GLN A 1 89 ? -45.747 -6.194 45.248 1.00 50.81 89 GLN A C 1
ATOM 674 O O . GLN A 1 89 ? -46.798 -6.439 44.651 1.00 50.81 89 GLN A O 1
ATOM 679 N N . PRO A 1 90 ? -45.507 -6.669 46.490 1.00 47.09 90 PRO A N 1
ATOM 680 C CA . PRO A 1 90 ? -46.391 -7.597 47.181 1.00 47.09 90 PRO A CA 1
ATOM 681 C C . PRO A 1 90 ? -47.597 -6.864 47.781 1.00 47.09 90 PRO A C 1
ATOM 683 O O . PRO A 1 90 ? -47.445 -5.848 48.458 1.00 47.09 90 PRO A O 1
ATOM 686 N N . ILE A 1 91 ? -48.800 -7.409 47.581 1.00 40.97 91 ILE A N 1
ATOM 687 C CA . ILE A 1 91 ? -50.018 -6.951 48.259 1.00 40.97 91 ILE A CA 1
ATOM 688 C C . ILE A 1 91 ? -50.502 -8.015 49.243 1.00 40.97 91 ILE A C 1
ATOM 690 O O . ILE A 1 91 ? -50.493 -9.219 48.996 1.00 40.97 91 ILE A O 1
ATOM 694 N N . GLN A 1 92 ? -50.889 -7.485 50.393 1.00 42.94 92 GLN A N 1
ATOM 695 C CA . GLN A 1 92 ? -51.411 -8.105 51.594 1.00 42.94 92 GLN A CA 1
ATOM 696 C C . GLN A 1 92 ? -52.720 -8.896 51.356 1.00 42.94 92 GLN A C 1
ATOM 698 O O . GLN A 1 92 ? -53.556 -8.491 50.559 1.00 42.94 92 GLN A O 1
ATOM 703 N N . LYS A 1 93 ? -52.855 -10.009 52.102 1.00 43.78 93 LYS A N 1
ATOM 704 C CA . LYS A 1 93 ? -54.044 -10.645 52.742 1.00 43.78 93 LYS A CA 1
ATOM 705 C C . LYS A 1 93 ? -55.450 -10.153 52.309 1.00 43.78 93 LYS A C 1
ATOM 707 O O . LYS A 1 93 ? -55.666 -8.945 52.311 1.00 43.78 93 LYS A O 1
ATOM 712 N N . PRO A 1 94 ? -56.473 -11.038 52.166 1.00 42.56 94 PRO A N 1
ATOM 713 C CA . PRO A 1 94 ? -57.089 -11.633 53.369 1.00 42.56 94 PRO A CA 1
ATOM 714 C C . PRO A 1 94 ? -57.772 -13.023 53.240 1.00 42.56 94 PRO A C 1
ATOM 716 O O . PRO A 1 94 ? -58.184 -13.456 52.175 1.00 42.56 94 PRO A O 1
ATOM 719 N N . ILE A 1 95 ? -57.948 -13.659 54.408 1.00 37.09 95 ILE A N 1
ATOM 720 C CA . ILE A 1 95 ? -59.041 -14.575 54.801 1.00 37.09 95 ILE A CA 1
ATOM 721 C C . ILE A 1 95 ? -59.272 -15.810 53.905 1.00 37.09 95 ILE A C 1
ATOM 723 O O . ILE A 1 95 ? -59.992 -15.763 52.912 1.00 37.09 95 ILE A O 1
ATOM 727 N N . GLN A 1 96 ? -58.822 -16.975 54.382 1.00 39.88 96 GLN A N 1
ATOM 728 C CA . GLN A 1 96 ? -59.518 -18.234 54.114 1.00 39.88 96 GLN A CA 1
ATOM 729 C C . GLN A 1 96 ? -59.872 -18.945 55.415 1.00 39.88 96 GLN A C 1
ATOM 731 O O . GLN A 1 96 ? -59.161 -18.898 56.417 1.00 39.88 96 GLN A O 1
ATOM 736 N N . LYS A 1 97 ? -61.077 -19.502 55.360 1.00 40.06 97 LYS A N 1
ATOM 737 C CA . LYS A 1 97 ? -61.902 -20.011 56.440 1.00 40.06 97 LYS A CA 1
ATOM 738 C C . LYS A 1 97 ? -61.387 -21.355 56.951 1.00 40.06 97 LYS A C 1
ATOM 740 O O . LYS A 1 97 ? -60.801 -22.141 56.215 1.00 40.06 97 LYS A O 1
ATOM 745 N N . GLN A 1 98 ? -61.696 -21.582 58.222 1.00 38.34 98 GLN A N 1
ATOM 746 C CA . GLN A 1 98 ? -61.646 -22.851 58.940 1.00 38.34 98 GLN A CA 1
ATOM 747 C C . GLN A 1 98 ? -62.200 -24.030 58.122 1.00 38.34 98 GLN A C 1
ATOM 749 O O . GLN A 1 98 ? -63.128 -23.858 57.327 1.00 38.34 98 GLN A O 1
ATOM 754 N N . PRO A 1 99 ? -61.783 -25.246 58.494 1.00 40.69 99 PRO A N 1
ATOM 755 C CA . PRO A 1 99 ? -62.783 -26.189 58.968 1.00 40.69 99 PRO A CA 1
ATOM 756 C C . PRO A 1 99 ? -62.514 -26.657 60.401 1.00 40.69 99 PRO A C 1
ATOM 758 O O . PRO A 1 99 ? -61.402 -27.005 60.790 1.00 40.69 99 PRO A O 1
ATOM 761 N N . LEU A 1 100 ? -63.606 -26.654 61.165 1.00 37.47 100 LEU A N 1
ATOM 762 C CA . LEU A 1 100 ? -63.807 -27.336 62.437 1.00 37.47 100 LEU A CA 1
ATOM 763 C C . LEU A 1 100 ? -63.317 -28.790 62.390 1.00 37.47 100 LEU A C 1
ATOM 765 O O . LEU A 1 100 ? -63.814 -29.557 61.573 1.00 37.47 100 LEU A O 1
ATOM 769 N N . GLN A 1 101 ? -62.517 -29.186 63.380 1.00 39.62 101 GLN A N 1
ATOM 770 C CA . GLN A 1 101 ? -62.559 -30.486 64.070 1.00 39.62 101 GLN A CA 1
ATOM 771 C C . GLN A 1 101 ? -61.934 -30.250 65.460 1.00 39.62 101 GLN A C 1
ATOM 773 O O . GLN A 1 101 ? -60.789 -29.835 65.565 1.00 39.62 101 GLN A O 1
ATOM 778 N N . LYS A 1 102 ? -62.765 -30.097 66.498 1.00 34.50 102 LYS A N 1
ATOM 779 C CA . LYS A 1 102 ? -63.224 -31.136 67.447 1.00 34.50 102 LYS A CA 1
ATOM 780 C C . LYS A 1 102 ? -62.112 -31.631 68.390 1.00 34.50 102 LYS A C 1
ATOM 782 O O . LYS A 1 102 ? -61.116 -32.171 67.936 1.00 34.50 102 LYS A O 1
ATOM 787 N N . SER A 1 103 ? -62.412 -31.542 69.696 1.00 32.06 103 SER A N 1
ATOM 788 C CA . SER A 1 103 ? -61.671 -32.027 70.885 1.00 32.06 103 SER A CA 1
ATOM 789 C C . SER A 1 103 ? -60.448 -31.170 71.272 1.00 32.06 103 SER A C 1
ATOM 791 O O . SER A 1 103 ? -59.581 -30.944 70.449 1.00 32.06 103 SER A O 1
ATOM 793 N N . ASN A 1 104 ? -60.300 -30.571 72.459 1.00 36.28 104 ASN A N 1
ATOM 794 C CA . ASN A 1 104 ? -60.874 -30.820 73.781 1.00 36.28 104 ASN A CA 1
ATOM 795 C C . ASN A 1 104 ? -61.221 -29.500 74.510 1.00 36.28 104 ASN A C 1
ATOM 797 O O . ASN A 1 104 ? -60.369 -28.613 74.588 1.00 36.28 104 ASN A O 1
ATOM 801 N N . PRO A 1 105 ? -62.429 -29.367 75.086 1.00 44.69 105 PRO A N 1
ATOM 802 C CA . PRO A 1 105 ? -62.739 -28.340 76.076 1.00 44.69 105 PRO A CA 1
ATOM 803 C C . PRO A 1 105 ? -62.106 -28.663 77.448 1.00 44.69 105 PRO A C 1
ATOM 805 O O . PRO A 1 105 ? -61.760 -29.814 77.725 1.00 44.69 105 PRO A O 1
ATOM 808 N N . PRO A 1 106 ? -61.929 -27.641 78.305 1.00 41.75 106 PRO A N 1
ATOM 809 C CA . PRO A 1 106 ? -61.186 -27.729 79.558 1.00 41.75 106 PRO A CA 1
ATOM 810 C C . PRO A 1 106 ? -61.930 -28.602 80.576 1.00 41.75 106 PRO A C 1
ATOM 812 O O . PRO A 1 106 ? -63.163 -28.619 80.574 1.00 41.75 106 PRO A O 1
ATOM 815 N N . PRO A 1 107 ? -61.235 -29.268 81.514 1.00 42.53 107 PRO A N 1
ATOM 816 C CA . PRO A 1 107 ? -61.910 -29.889 82.636 1.00 42.53 107 PRO A CA 1
ATOM 817 C C . PRO A 1 107 ? -62.418 -28.794 83.586 1.00 42.53 107 PRO A C 1
ATOM 819 O O . PRO A 1 107 ? -61.769 -28.439 84.567 1.00 42.53 107 PRO A O 1
ATOM 822 N N . GLN A 1 108 ? -63.629 -28.294 83.327 1.00 42.12 108 GLN A N 1
ATOM 823 C CA . GLN A 1 108 ? -64.539 -27.918 84.402 1.00 42.12 108 GLN A CA 1
ATOM 824 C C . GLN A 1 108 ? -64.954 -29.211 85.106 1.00 42.12 108 GLN A C 1
ATOM 826 O O . GLN A 1 108 ? -65.979 -29.815 84.811 1.00 42.12 108 GLN A O 1
ATOM 831 N N . GLN A 1 109 ? -64.116 -29.666 86.034 1.00 40.22 109 GLN A N 1
ATOM 832 C CA . GLN A 1 109 ? -64.612 -30.437 87.158 1.00 40.22 109 GLN A CA 1
ATOM 833 C C . GLN A 1 109 ? -64.707 -29.490 88.338 1.00 40.22 109 GLN A C 1
ATOM 835 O O . GLN A 1 109 ? -63.720 -29.164 88.998 1.00 40.22 109 GLN A O 1
ATOM 840 N N . GLU A 1 110 ? -65.944 -29.079 88.587 1.00 41.50 110 GLU A N 1
ATOM 841 C CA . GLU A 1 110 ? -66.479 -28.808 89.908 1.00 41.50 110 GLU A CA 1
ATOM 842 C C . GLU A 1 110 ? -65.984 -29.869 90.899 1.00 41.50 110 GLU A C 1
ATOM 844 O O . GLU A 1 110 ? -66.599 -30.903 91.150 1.00 41.50 110 GLU A O 1
ATOM 849 N N . LYS A 1 111 ? -64.829 -29.622 91.502 1.00 39.03 111 LYS A N 1
ATOM 850 C CA . LYS A 1 111 ? -64.447 -30.260 92.749 1.00 39.03 111 LYS A CA 1
ATOM 851 C C . LYS A 1 111 ? -64.318 -29.144 93.747 1.00 39.03 111 LYS A C 1
ATOM 853 O O . LYS A 1 111 ? -63.290 -28.492 93.850 1.00 39.03 111 LYS A O 1
ATOM 858 N N . LYS A 1 112 ? -65.458 -28.926 94.409 1.00 39.12 112 LYS A N 1
ATOM 859 C CA . LYS A 1 112 ? -65.611 -28.487 95.792 1.00 39.12 112 LYS A CA 1
ATOM 860 C C . LYS A 1 112 ? -64.416 -27.666 96.266 1.00 39.12 112 LYS A C 1
ATOM 862 O O . LYS A 1 112 ? -63.364 -28.230 96.567 1.00 39.12 112 LYS A O 1
ATOM 867 N N . ARG A 1 113 ? -64.649 -26.367 96.473 1.00 39.06 113 ARG A N 1
ATOM 868 C CA . ARG A 1 113 ? -64.004 -25.589 97.536 1.00 39.06 113 ARG A CA 1
ATOM 869 C C . ARG A 1 113 ? -64.194 -26.341 98.863 1.00 39.06 113 ARG A C 1
ATOM 871 O O . ARG A 1 113 ? -65.018 -25.980 99.690 1.00 39.06 113 ARG A O 1
ATOM 878 N N . LYS A 1 114 ? -63.468 -27.439 99.055 1.00 39.53 114 LYS A N 1
ATOM 879 C CA . LYS A 1 114 ? -63.118 -27.929 100.368 1.00 39.53 114 LYS A CA 1
ATOM 880 C C . LYS A 1 114 ? -62.132 -26.880 100.824 1.00 39.53 114 LYS A C 1
ATOM 882 O O . LYS A 1 114 ? -61.014 -26.818 100.318 1.00 39.53 114 LYS A O 1
ATOM 887 N N . SER A 1 115 ? -62.594 -26.000 101.702 1.00 40.22 115 SER A N 1
ATOM 888 C CA . SER A 1 115 ? -61.722 -25.373 102.673 1.00 40.22 115 SER A CA 1
ATOM 889 C C . SER A 1 115 ? -60.776 -26.465 103.166 1.00 40.22 115 SER A C 1
ATOM 891 O O . SER A 1 115 ? -61.151 -27.317 103.969 1.00 40.22 115 SER A O 1
ATOM 893 N N . MET A 1 116 ? -59.559 -26.486 102.630 1.00 40.91 116 MET A N 1
ATOM 894 C CA . MET A 1 116 ? -58.422 -27.160 103.234 1.00 40.91 116 MET A CA 1
ATOM 895 C C . MET A 1 116 ? -58.071 -26.358 104.491 1.00 40.91 116 MET A C 1
ATOM 897 O O . MET A 1 116 ? -56.986 -25.815 104.636 1.00 40.91 116 MET A O 1
ATOM 901 N N . THR A 1 117 ? -59.015 -26.273 105.426 1.00 44.81 117 THR A N 1
ATOM 902 C CA . THR A 1 117 ? -58.684 -26.462 106.824 1.00 44.81 117 THR A CA 1
ATOM 903 C C . THR A 1 117 ? -58.281 -27.925 106.894 1.00 44.81 117 THR A C 1
ATOM 905 O O . THR A 1 117 ? -59.127 -28.808 107.040 1.00 44.81 117 THR A O 1
ATOM 908 N N . THR A 1 118 ? -57.003 -28.191 106.610 1.00 42.88 118 THR A N 1
ATOM 909 C CA . THR A 1 118 ? -56.329 -29.455 106.917 1.00 42.88 118 THR A CA 1
ATOM 910 C C . THR A 1 118 ? -56.921 -29.983 108.216 1.00 42.88 118 THR A C 1
ATOM 912 O O . THR A 1 118 ? -56.912 -29.274 109.216 1.00 42.88 118 THR A O 1
ATOM 915 N N . ILE A 1 119 ? -57.496 -31.183 108.186 1.00 49.44 119 ILE A N 1
ATOM 916 C CA . ILE A 1 119 ? -58.277 -31.786 109.281 1.00 49.44 119 ILE A CA 1
ATOM 917 C C . ILE A 1 119 ? -57.473 -31.874 110.599 1.00 49.44 119 ILE A C 1
ATOM 919 O O . ILE A 1 119 ? -58.051 -31.991 111.677 1.00 49.44 119 ILE A O 1
ATOM 923 N N . GLU A 1 120 ? -56.153 -31.691 110.550 1.00 50.25 120 GLU A N 1
ATOM 924 C CA . GLU A 1 120 ? -55.301 -31.473 111.725 1.00 50.25 120 GLU A CA 1
ATOM 925 C C . GLU A 1 120 ? -55.628 -30.209 112.537 1.00 50.25 120 GLU A C 1
ATOM 927 O O . GLU A 1 120 ? -55.344 -30.185 113.730 1.00 50.25 120 GLU A O 1
ATOM 932 N N . SER A 1 121 ? -56.274 -29.186 111.963 1.00 50.09 121 SER A N 1
ATOM 933 C CA . SER A 1 121 ? -56.665 -27.964 112.684 1.00 50.09 121 SER A CA 1
ATOM 934 C C . SER A 1 121 ? -58.042 -28.048 113.358 1.00 50.09 121 SER A C 1
ATOM 936 O O . SER A 1 121 ? -58.528 -27.048 113.880 1.00 50.09 121 SER A O 1
ATOM 938 N N . LEU A 1 122 ? -58.712 -29.207 113.316 1.00 49.16 122 LEU A N 1
ATOM 939 C CA . LEU A 1 122 ? -60.082 -29.387 113.820 1.00 49.16 122 LEU A CA 1
ATOM 940 C C . LEU A 1 122 ? -60.227 -30.534 114.830 1.00 49.16 122 LEU A C 1
ATOM 942 O O . LEU A 1 122 ? -61.347 -30.946 115.133 1.00 49.16 122 LEU A O 1
ATOM 946 N N . LYS A 1 123 ? -59.135 -31.000 115.449 1.00 57.44 123 LYS A N 1
ATOM 947 C CA . LYS A 1 123 ? -59.254 -31.617 116.779 1.00 57.44 123 LYS A CA 1
ATOM 948 C C . LYS A 1 123 ? -59.634 -30.503 117.753 1.00 57.44 123 LYS A C 1
ATOM 950 O O . LYS A 1 123 ? -58.768 -29.821 118.291 1.00 57.44 123 LYS A O 1
ATOM 955 N N . LYS A 1 124 ? -60.939 -30.260 117.914 1.00 60.34 124 LYS A N 1
ATOM 956 C CA . LYS A 1 124 ? -61.463 -29.277 118.868 1.00 60.34 124 LYS A CA 1
ATOM 957 C C . LYS A 1 124 ? -60.982 -29.660 120.267 1.00 60.34 124 LYS A C 1
ATOM 959 O O . LYS A 1 124 ? -61.522 -30.572 120.887 1.00 60.34 124 LYS A O 1
ATOM 964 N N . ARG A 1 125 ? -59.945 -28.967 120.739 1.00 63.03 125 ARG A N 1
ATOM 965 C CA . ARG A 1 125 ? -59.499 -29.027 122.131 1.00 63.03 125 ARG A CA 1
ATOM 966 C C . ARG A 1 125 ? -60.655 -28.570 123.041 1.00 63.03 125 ARG A C 1
ATOM 968 O O . ARG A 1 125 ? -61.432 -27.699 122.622 1.00 63.03 125 ARG A O 1
ATOM 975 N N . PRO A 1 126 ? -60.800 -29.136 124.252 1.00 66.62 126 PRO A N 1
ATOM 976 C CA . PRO A 1 126 ? -61.818 -28.723 125.216 1.00 66.62 126 PRO A CA 1
ATOM 977 C C . PRO A 1 126 ? -61.805 -27.207 125.448 1.00 66.62 126 PRO A C 1
ATOM 979 O O . PRO A 1 126 ? -60.756 -26.569 125.361 1.00 66.62 126 PRO A O 1
ATOM 982 N N . ALA A 1 127 ? -62.962 -26.610 125.751 1.00 63.88 127 ALA A N 1
ATOM 983 C CA . ALA A 1 127 ? -63.108 -25.152 125.822 1.00 63.88 127 ALA A CA 1
ATOM 984 C C . ALA A 1 127 ? -62.157 -24.459 126.822 1.00 63.88 127 ALA A C 1
ATOM 986 O O . ALA A 1 127 ? -61.840 -23.292 126.609 1.00 63.88 127 ALA A O 1
ATOM 987 N N . TRP A 1 128 ? -61.676 -25.190 127.833 1.00 70.88 128 TRP A N 1
ATOM 988 C CA . TRP A 1 128 ? -60.781 -24.724 128.893 1.00 70.88 128 TRP A CA 1
ATOM 989 C C . TRP A 1 128 ? -59.282 -24.710 128.521 1.00 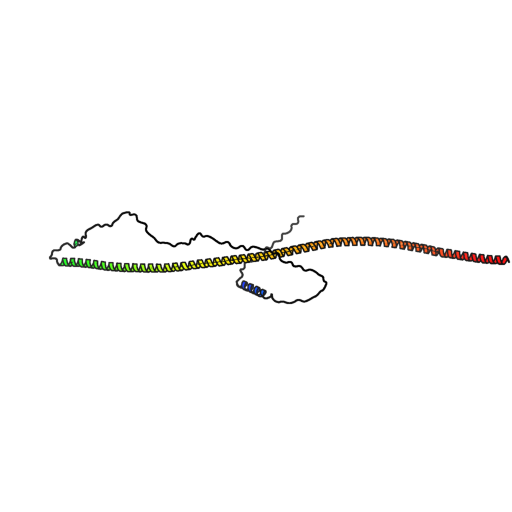70.88 128 TRP A C 1
ATOM 991 O O . TRP A 1 128 ? -58.506 -24.038 129.196 1.00 70.88 128 TRP A O 1
ATOM 1001 N N . ASP A 1 129 ? -58.853 -25.378 127.438 1.00 73.75 129 ASP A N 1
ATOM 1002 C CA . ASP A 1 129 ? -57.455 -25.347 126.963 1.00 73.75 129 ASP A CA 1
ATOM 1003 C C . ASP A 1 129 ? -57.198 -24.114 126.078 1.00 73.75 129 ASP A C 1
ATOM 1005 O O . ASP A 1 129 ? -57.072 -24.181 124.850 1.00 73.75 129 ASP A O 1
ATOM 1009 N N . MET A 1 130 ? -57.163 -22.947 126.720 1.00 74.06 130 MET A N 1
ATOM 1010 C CA . MET A 1 130 ? -56.928 -21.667 126.048 1.00 74.06 130 MET A CA 1
ATOM 1011 C C . MET A 1 130 ? -55.497 -21.549 125.506 1.00 74.06 130 MET A C 1
ATOM 1013 O O . MET A 1 130 ? -55.292 -20.962 124.446 1.00 74.06 130 MET A O 1
ATOM 1017 N N . ARG A 1 131 ? -54.510 -22.163 126.172 1.00 75.94 131 ARG A N 1
ATOM 1018 C CA . ARG A 1 131 ? -53.097 -22.125 125.759 1.00 75.94 131 ARG A CA 1
ATOM 1019 C C . ARG A 1 131 ? -52.858 -22.907 124.465 1.00 75.94 131 ARG A C 1
ATOM 1021 O O . ARG A 1 131 ? -52.145 -22.429 123.586 1.00 75.94 131 ARG A O 1
ATOM 1028 N N . GLY A 1 132 ? -53.495 -24.070 124.311 1.00 76.75 132 GLY A N 1
ATOM 1029 C CA . GLY A 1 132 ? -53.470 -24.843 123.069 1.00 76.75 132 GLY A CA 1
ATOM 1030 C C . GLY A 1 132 ? -54.113 -24.104 121.895 1.00 76.75 132 GLY A C 1
ATOM 1031 O O . GLY A 1 132 ? -53.547 -24.087 120.806 1.00 76.75 132 GLY A O 1
ATOM 1032 N N . LYS A 1 133 ? -55.243 -23.420 122.127 1.00 77.31 133 LYS A N 1
ATOM 1033 C CA . LYS A 1 133 ? -55.902 -22.587 121.106 1.00 77.31 133 LYS A CA 1
ATOM 1034 C C . LYS A 1 133 ? -55.050 -21.396 120.668 1.00 77.31 133 LYS A C 1
ATOM 1036 O O . LYS A 1 133 ? -55.011 -21.108 119.477 1.00 77.31 133 LYS A O 1
ATOM 1041 N N . VAL A 1 134 ? -54.363 -20.727 121.598 1.00 80.69 134 VAL A N 1
ATOM 1042 C CA . VAL A 1 134 ? -53.418 -19.644 121.269 1.00 80.69 134 VAL A CA 1
ATOM 1043 C C . VAL A 1 134 ? -52.264 -20.183 120.421 1.00 80.69 134 VAL A C 1
ATOM 1045 O O . VAL A 1 134 ? -52.000 -19.624 119.366 1.00 80.69 134 VAL A O 1
ATOM 1048 N N . SER A 1 135 ? -51.668 -21.323 120.787 1.00 80.94 135 SER A N 1
ATOM 1049 C CA . SER A 1 135 ? -50.602 -21.948 119.986 1.00 80.94 135 SER A CA 1
ATOM 1050 C C . SER A 1 135 ? -51.069 -22.374 118.587 1.00 80.94 135 SER A C 1
ATOM 1052 O O . SER A 1 135 ? -50.331 -22.248 117.609 1.00 80.94 135 SER A O 1
ATOM 1054 N N . ASP A 1 136 ? -52.303 -22.863 118.455 1.00 78.75 136 ASP A N 1
ATOM 1055 C CA . ASP A 1 136 ? -52.873 -23.221 117.155 1.00 78.75 136 ASP A CA 1
ATOM 1056 C C . ASP A 1 136 ? -53.166 -21.970 116.302 1.00 78.75 136 ASP A C 1
ATOM 1058 O O . ASP A 1 136 ? -52.893 -21.973 115.100 1.00 78.75 136 ASP A O 1
ATOM 1062 N N . LEU A 1 137 ? -53.638 -20.875 116.912 1.00 81.31 137 LEU A N 1
ATOM 1063 C CA . LEU A 1 137 ? -53.795 -19.576 116.247 1.00 81.31 137 LEU A CA 1
ATOM 1064 C C . LEU A 1 137 ? -52.445 -18.972 115.835 1.00 81.31 137 LEU A C 1
ATOM 1066 O O . LEU A 1 137 ? -52.333 -18.487 114.714 1.00 81.31 137 LEU A O 1
ATOM 1070 N N . GLU A 1 138 ? -51.411 -19.062 116.671 1.00 84.00 138 GLU A N 1
ATOM 1071 C CA . GLU A 1 138 ? -50.040 -18.642 116.349 1.00 84.00 138 GLU A CA 1
ATOM 1072 C C . GLU A 1 138 ? -49.471 -19.436 115.169 1.00 84.00 138 GLU A C 1
ATOM 1074 O O . GLU A 1 138 ? -48.879 -18.857 114.261 1.00 84.00 138 GLU A O 1
ATOM 1079 N N . LYS A 1 139 ? -49.709 -20.752 115.109 1.00 84.38 139 LYS A N 1
ATOM 1080 C CA . LYS A 1 139 ? -49.311 -21.583 113.960 1.00 84.38 139 LYS A CA 1
ATOM 1081 C C . LYS A 1 139 ? -50.058 -21.209 112.684 1.00 84.38 139 LYS A C 1
ATOM 1083 O O . LYS A 1 139 ? -49.471 -21.248 111.604 1.00 84.38 139 LYS A O 1
ATOM 1088 N N . VAL A 1 140 ? -51.346 -20.878 112.776 1.00 84.38 140 VAL A N 1
ATOM 1089 C CA . VAL A 1 140 ? -52.125 -20.389 111.626 1.00 84.38 140 VAL A CA 1
ATOM 1090 C C . VAL A 1 140 ? -51.617 -19.018 111.185 1.00 84.38 140 VAL A C 1
ATOM 1092 O O . VAL A 1 140 ? -51.455 -18.801 109.984 1.00 84.38 140 VAL A O 1
ATOM 1095 N N . LEU A 1 141 ? -51.298 -18.132 112.131 1.00 85.44 141 LEU A N 1
ATOM 1096 C CA . LEU A 1 141 ? -50.716 -16.822 111.863 1.00 85.44 141 LEU A CA 1
ATOM 1097 C C . LEU A 1 141 ? -49.359 -16.968 111.163 1.00 85.44 141 LEU A C 1
ATOM 1099 O O . LEU A 1 141 ? -49.175 -16.386 110.099 1.00 85.44 141 LEU A O 1
ATOM 1103 N N . ALA A 1 142 ? -48.467 -17.818 111.677 1.00 86.75 142 ALA A N 1
ATOM 1104 C CA . ALA A 1 142 ? -47.173 -18.122 111.071 1.00 86.75 142 ALA A CA 1
ATOM 1105 C C . ALA A 1 142 ? -47.328 -18.665 109.642 1.00 86.75 142 ALA A C 1
ATOM 1107 O O . ALA A 1 142 ? -46.774 -18.099 108.707 1.00 86.75 142 ALA A O 1
ATOM 1108 N N . LYS A 1 143 ? -48.198 -19.664 109.429 1.00 85.81 143 LYS A N 1
ATOM 1109 C CA . LYS A 1 143 ? -48.493 -20.193 108.083 1.00 85.81 143 LYS A CA 1
ATOM 1110 C C . LYS A 1 143 ? -49.076 -19.134 107.144 1.00 85.81 143 LYS A C 1
ATOM 1112 O O . LYS A 1 143 ? -48.793 -19.147 105.947 1.00 85.81 143 LYS A O 1
ATOM 1117 N N . SER A 1 144 ? -49.922 -18.239 107.655 1.00 84.19 144 SER A N 1
ATOM 1118 C CA . SER A 1 144 ? -50.485 -17.142 106.862 1.00 84.19 144 SER A CA 1
ATOM 1119 C C . SER A 1 144 ? -49.426 -16.103 106.501 1.00 84.19 144 SER A C 1
ATOM 1121 O O . SER A 1 144 ? -49.412 -15.633 105.367 1.00 84.19 144 SER A O 1
ATOM 1123 N N . HIS A 1 145 ? -48.502 -15.818 107.420 1.00 87.62 145 HIS A N 1
ATOM 1124 C CA . HIS A 1 145 ? -47.384 -14.910 107.224 1.00 87.62 145 HIS A CA 1
ATOM 1125 C C . HIS A 1 145 ? -46.376 -15.477 106.217 1.00 87.62 145 HIS A C 1
ATOM 1127 O O . HIS A 1 145 ? -45.994 -14.778 105.284 1.00 87.62 145 HIS A O 1
ATOM 1133 N N . ASP A 1 146 ? -46.050 -16.767 106.305 1.00 88.38 146 ASP A N 1
ATOM 1134 C CA . ASP A 1 146 ? -45.213 -17.468 105.325 1.00 88.38 146 ASP A CA 1
ATOM 1135 C C . ASP A 1 146 ? -45.844 -17.452 103.930 1.00 88.38 146 ASP A C 1
ATOM 1137 O O . ASP A 1 146 ? -45.167 -17.216 102.928 1.00 88.38 146 ASP A O 1
ATOM 1141 N N . LYS A 1 147 ? -47.167 -17.641 103.849 1.00 88.88 147 LYS A N 1
ATOM 1142 C CA . LYS A 1 147 ? -47.909 -17.553 102.586 1.00 88.88 147 LYS A CA 1
ATOM 1143 C C . LYS A 1 147 ? -47.929 -16.130 102.026 1.00 88.88 147 LYS A C 1
ATOM 1145 O O . LYS A 1 147 ? -47.809 -15.961 100.815 1.00 88.88 147 LYS A O 1
ATOM 1150 N N . LEU A 1 148 ? -48.063 -15.120 102.887 1.00 89.50 148 LEU A N 1
ATOM 1151 C CA . LEU A 1 148 ? -47.994 -13.709 102.507 1.00 89.50 148 LEU A CA 1
ATOM 1152 C C . LEU A 1 148 ? -46.595 -13.361 101.973 1.00 89.50 148 LEU A C 1
ATOM 1154 O O . LEU A 1 148 ? -46.476 -12.786 100.896 1.00 89.50 148 LEU A O 1
ATOM 1158 N N . ASN A 1 149 ? -45.541 -13.804 102.662 1.00 88.94 149 ASN A N 1
ATOM 1159 C CA . ASN A 1 149 ? -44.151 -13.652 102.228 1.00 88.94 149 ASN A CA 1
ATOM 1160 C C . ASN A 1 149 ? -43.878 -14.384 100.906 1.00 88.94 149 ASN A C 1
ATOM 1162 O O . ASN A 1 149 ? -43.185 -13.850 100.044 1.00 88.94 149 ASN A O 1
ATOM 1166 N N . GLY A 1 150 ? -44.463 -15.568 100.702 1.00 89.56 150 GLY A N 1
ATOM 1167 C CA . GLY A 1 150 ? -44.416 -16.278 99.423 1.00 89.56 150 GLY A CA 1
ATOM 1168 C C . GLY A 1 150 ? -45.084 -15.502 98.282 1.00 89.56 150 GLY A C 1
ATOM 1169 O O . GLY A 1 150 ? -44.547 -15.460 97.180 1.00 89.56 150 GLY A O 1
ATOM 1170 N N . LEU A 1 151 ? -46.214 -14.836 98.545 1.00 89.56 151 LEU A N 1
ATOM 1171 C CA . LEU A 1 151 ? -46.880 -13.971 97.565 1.00 89.56 151 LEU A CA 1
ATOM 1172 C C . LEU A 1 151 ? -46.075 -12.701 97.259 1.00 89.56 151 LEU A C 1
ATOM 1174 O O . LEU A 1 151 ? -46.045 -12.283 96.104 1.00 89.56 151 LEU A O 1
ATOM 1178 N N . TYR A 1 152 ? -45.408 -12.105 98.253 1.00 91.62 152 TYR A N 1
ATOM 1179 C CA . TYR A 1 152 ? -44.512 -10.968 98.024 1.00 91.62 152 TYR A CA 1
ATOM 1180 C C . TYR A 1 152 ? -43.311 -11.354 97.161 1.00 91.62 152 TYR A C 1
ATOM 1182 O O . TYR A 1 152 ? -43.055 -10.680 96.169 1.00 91.62 152 TYR A O 1
ATOM 1190 N N . LYS A 1 153 ? -42.650 -12.479 97.461 1.00 91.94 153 LYS A N 1
ATOM 1191 C CA . LYS A 1 153 ? -41.566 -13.007 96.618 1.00 91.94 153 LYS A CA 1
ATOM 1192 C C . LYS A 1 153 ? -42.045 -13.298 95.200 1.00 91.94 153 LYS A C 1
ATOM 1194 O O . LYS A 1 153 ? -41.425 -12.853 94.252 1.00 91.94 153 LYS A O 1
ATOM 1199 N N . PHE A 1 154 ? -43.202 -13.944 95.051 1.00 91.50 154 PHE A N 1
ATOM 1200 C CA . PHE A 1 154 ? -43.775 -14.218 93.733 1.00 91.50 154 PHE A CA 1
ATOM 1201 C C . PHE A 1 154 ? -44.099 -12.939 92.941 1.00 91.50 154 PHE A C 1
ATOM 1203 O O . PHE A 1 154 ? -43.908 -12.900 91.729 1.00 91.50 154 PHE A O 1
ATOM 1210 N N . ARG A 1 155 ? -44.578 -11.878 93.605 1.00 93.00 155 ARG A N 1
ATOM 1211 C CA . ARG A 1 155 ? -44.760 -10.559 92.981 1.00 93.00 155 ARG A CA 1
ATOM 1212 C C . ARG A 1 155 ? -43.422 -9.986 92.515 1.00 93.00 155 ARG A C 1
ATOM 1214 O O . ARG A 1 155 ? -43.356 -9.480 91.399 1.00 93.00 155 ARG A O 1
ATOM 1221 N N . ASP A 1 156 ? -42.396 -10.050 93.356 1.00 92.69 156 ASP A N 1
ATOM 1222 C CA . ASP A 1 156 ? -41.070 -9.516 93.038 1.00 92.69 156 ASP A CA 1
ATOM 1223 C C . ASP A 1 156 ? -40.423 -10.306 91.889 1.00 92.69 156 ASP A C 1
ATOM 1225 O O . ASP A 1 156 ? -39.938 -9.705 90.937 1.00 92.69 156 ASP A O 1
ATOM 1229 N N . ASP A 1 157 ? -40.547 -11.634 91.879 1.00 92.00 157 ASP A N 1
ATOM 1230 C CA . ASP A 1 157 ? -40.096 -12.492 90.777 1.00 92.00 157 ASP A CA 1
ATOM 1231 C C . ASP A 1 157 ? -40.837 -12.177 89.464 1.00 92.00 157 ASP A C 1
ATOM 1233 O O . ASP A 1 157 ? -40.236 -12.140 88.388 1.00 92.00 157 ASP A O 1
ATOM 1237 N N . LEU A 1 158 ? -42.149 -11.908 89.524 1.00 90.69 158 LEU A N 1
ATOM 1238 C CA . LEU A 1 158 ? -42.923 -11.465 88.358 1.00 90.69 158 LEU A CA 1
ATOM 1239 C C . LEU A 1 158 ? -42.488 -10.083 87.857 1.00 90.69 158 LEU A C 1
ATOM 1241 O O . LEU A 1 158 ? -42.508 -9.845 86.648 1.00 90.69 158 LEU A O 1
ATOM 1245 N N . GLN A 1 159 ? -42.120 -9.181 88.766 1.00 92.50 159 GLN A N 1
ATOM 1246 C CA . GLN A 1 159 ? -41.610 -7.854 88.437 1.00 92.50 159 GLN A CA 1
ATOM 1247 C C . GLN A 1 159 ? -40.252 -7.965 87.726 1.00 92.50 159 GLN A C 1
ATOM 1249 O O . GLN A 1 159 ? -40.099 -7.397 86.647 1.00 92.50 159 GLN A O 1
ATOM 1254 N N . VAL A 1 160 ? -39.329 -8.777 88.252 1.00 92.88 160 VAL A N 1
ATOM 1255 C CA . VAL A 1 160 ? -38.026 -9.058 87.622 1.00 92.88 160 VAL A CA 1
ATOM 1256 C C . VAL A 1 160 ? -38.213 -9.696 86.245 1.00 92.88 160 VAL A C 1
ATOM 1258 O O . VAL A 1 160 ? -37.692 -9.190 85.257 1.00 92.88 160 VAL A O 1
ATOM 1261 N N . MET A 1 161 ? -39.055 -10.730 86.122 1.00 91.94 161 MET A N 1
ATOM 1262 C CA . MET A 1 161 ? -39.339 -11.342 84.816 1.00 91.94 161 MET A CA 1
ATOM 1263 C C . MET A 1 161 ? -39.945 -10.362 83.806 1.00 91.94 161 MET A C 1
ATOM 1265 O O . MET A 1 161 ? -39.745 -10.504 82.597 1.00 91.94 161 MET A O 1
ATOM 1269 N N . LYS A 1 162 ? -40.752 -9.402 84.268 1.00 94.31 162 LYS A N 1
ATOM 1270 C CA . LYS A 1 162 ? -41.306 -8.366 83.398 1.00 94.31 162 LYS A CA 1
ATOM 1271 C C . LYS A 1 162 ? -40.198 -7.435 82.907 1.00 94.31 162 LYS A C 1
ATOM 1273 O O . LYS A 1 162 ? -40.169 -7.134 81.716 1.00 94.31 162 LYS A O 1
ATOM 1278 N N . GLU A 1 163 ? -39.304 -7.013 83.793 1.00 92.81 163 GLU A N 1
ATOM 1279 C CA . GLU A 1 163 ? -38.159 -6.161 83.463 1.00 92.81 163 GLU A CA 1
ATOM 1280 C C . GLU A 1 163 ? -37.191 -6.859 82.496 1.00 92.81 163 GLU A C 1
ATOM 1282 O O . GLU A 1 163 ? -36.808 -6.256 81.492 1.00 92.81 163 GLU A O 1
ATOM 1287 N N . ASP A 1 164 ? -36.904 -8.148 82.702 1.00 93.62 164 ASP A N 1
ATOM 1288 C CA . ASP A 1 164 ? -36.086 -8.960 81.792 1.00 93.62 164 ASP A CA 1
ATOM 1289 C C . ASP A 1 164 ? -36.715 -9.044 80.396 1.00 93.62 164 ASP A C 1
ATOM 1291 O O . ASP A 1 164 ? -36.066 -8.742 79.394 1.00 93.62 164 ASP A O 1
ATOM 1295 N N . LYS A 1 165 ? -38.018 -9.347 80.306 1.00 93.50 165 LYS A N 1
ATOM 1296 C CA . LYS A 1 165 ? -38.730 -9.383 79.016 1.00 93.50 165 LYS A CA 1
ATOM 1297 C C . LYS A 1 165 ? -38.806 -8.018 78.340 1.00 93.50 165 LYS A C 1
ATOM 1299 O O . LYS A 1 165 ? -38.788 -7.930 77.111 1.00 93.50 165 LYS A O 1
ATOM 1304 N N . GLU A 1 166 ? -38.933 -6.942 79.111 1.00 92.19 166 GLU A N 1
ATOM 1305 C CA . GLU A 1 166 ? -38.878 -5.585 78.572 1.00 92.19 166 GLU A CA 1
ATOM 1306 C C . GLU A 1 166 ? -37.476 -5.241 78.054 1.00 92.19 166 GLU A C 1
ATOM 1308 O O . GLU A 1 166 ? -37.368 -4.599 77.005 1.00 92.19 166 GLU A O 1
ATOM 1313 N N . SER A 1 167 ? -36.421 -5.695 78.733 1.00 92.25 167 SER A N 1
ATOM 1314 C CA . SER A 1 167 ? -35.030 -5.561 78.292 1.00 92.25 167 SER A CA 1
ATOM 1315 C C . SER A 1 167 ? -34.776 -6.336 76.996 1.00 92.25 167 SER A C 1
ATOM 1317 O O . SER A 1 167 ? -34.354 -5.743 76.003 1.00 92.25 167 SER A O 1
ATOM 1319 N N . GLU A 1 168 ? -35.165 -7.614 76.943 1.00 94.19 168 GLU A N 1
ATOM 1320 C CA . GLU A 1 168 ? -35.081 -8.451 75.738 1.00 94.19 168 GLU A CA 1
ATOM 1321 C C . GLU A 1 168 ? -35.837 -7.825 74.561 1.00 94.19 168 GLU A C 1
ATOM 1323 O O . GLU A 1 168 ? -35.347 -7.792 73.430 1.00 94.19 168 GLU A O 1
ATOM 1328 N N . ARG A 1 169 ? -37.031 -7.268 74.811 1.00 93.81 169 ARG A N 1
ATOM 1329 C CA . ARG A 1 169 ? -37.811 -6.584 73.776 1.00 93.81 169 ARG A CA 1
ATOM 1330 C C . ARG A 1 169 ? -37.098 -5.334 73.263 1.00 93.81 169 ARG A C 1
ATOM 1332 O O . ARG A 1 169 ? -37.104 -5.099 72.055 1.00 93.81 169 ARG A O 1
ATOM 1339 N N . LYS A 1 170 ? -36.516 -4.520 74.148 1.00 94.88 170 LYS A N 1
ATOM 1340 C CA . LYS A 1 170 ? -35.752 -3.323 73.756 1.00 94.88 170 LYS A CA 1
ATOM 1341 C C . LYS A 1 170 ? -34.524 -3.707 72.937 1.00 94.88 170 LYS A C 1
ATOM 1343 O O . LYS A 1 170 ? -34.305 -3.116 71.882 1.00 94.88 170 LYS A O 1
ATOM 1348 N N . GLU A 1 171 ? -33.790 -4.732 73.360 1.00 95.06 171 GLU A N 1
ATOM 1349 C CA . GLU A 1 171 ? -32.630 -5.238 72.629 1.00 95.06 171 GLU A CA 1
ATOM 1350 C C . GLU A 1 171 ? -33.026 -5.780 71.248 1.00 95.06 171 GLU A C 1
ATOM 1352 O O . GLU A 1 171 ? -32.404 -5.439 70.241 1.00 95.06 171 GLU A O 1
ATOM 1357 N N . ALA A 1 172 ? -34.110 -6.556 71.163 1.00 94.81 172 ALA A N 1
ATOM 1358 C CA . ALA A 1 172 ? -34.627 -7.066 69.896 1.00 94.81 172 ALA A CA 1
ATOM 1359 C C . ALA A 1 172 ? -35.043 -5.935 68.940 1.00 94.81 172 ALA A C 1
ATOM 1361 O O . ALA A 1 172 ? -34.753 -6.001 67.745 1.00 94.81 172 ALA A O 1
ATOM 1362 N N . ILE A 1 173 ? -35.681 -4.876 69.452 1.00 95.38 173 ILE A N 1
ATOM 1363 C CA . ILE A 1 173 ? -36.021 -3.687 68.658 1.00 95.38 173 ILE A CA 1
ATOM 1364 C C . ILE A 1 173 ? -34.750 -2.987 68.174 1.00 95.38 173 ILE A C 1
ATOM 1366 O O . ILE A 1 173 ? -34.670 -2.626 67.002 1.00 95.38 173 ILE A O 1
ATOM 1370 N N . GLN A 1 174 ? -33.747 -2.821 69.036 1.00 95.81 174 GLN A N 1
ATOM 1371 C CA . GLN A 1 174 ? -32.496 -2.168 68.662 1.00 95.81 174 GLN A CA 1
ATOM 1372 C C . GLN A 1 174 ? -31.752 -2.957 67.580 1.00 95.81 174 GLN A C 1
ATOM 1374 O O . GLN A 1 174 ? -31.363 -2.368 66.574 1.00 95.81 174 GLN A O 1
ATOM 1379 N N . ARG A 1 175 ? -31.663 -4.288 67.711 1.00 96.44 175 ARG A N 1
ATOM 1380 C CA . ARG A 1 175 ? -31.118 -5.170 66.665 1.00 96.44 175 ARG A CA 1
ATOM 1381 C C . ARG A 1 175 ? -31.921 -5.094 65.363 1.00 96.44 175 ARG A C 1
ATOM 1383 O O . ARG A 1 175 ? -31.347 -5.092 64.281 1.00 96.44 175 ARG A O 1
ATOM 1390 N N . ALA A 1 176 ? -33.249 -5.005 65.436 1.00 95.00 176 ALA A N 1
ATOM 1391 C CA . ALA A 1 176 ? -34.077 -4.848 64.240 1.00 95.00 176 ALA A CA 1
ATOM 1392 C C . ALA A 1 176 ? -33.821 -3.505 63.531 1.00 95.00 176 ALA A C 1
ATOM 1394 O O . ALA A 1 176 ? -33.826 -3.445 62.302 1.00 95.00 176 ALA A O 1
ATOM 1395 N N . VAL A 1 177 ? -33.573 -2.431 64.288 1.00 96.50 177 VAL A N 1
ATOM 1396 C CA . VAL A 1 177 ? -33.219 -1.116 63.733 1.00 96.50 177 VAL A CA 1
ATOM 1397 C C . VAL A 1 177 ? -31.831 -1.140 63.093 1.00 96.50 177 VAL A C 1
ATOM 1399 O O . VAL A 1 177 ? -31.694 -0.642 61.975 1.00 96.50 177 VAL A O 1
ATOM 1402 N N . THR A 1 178 ? -30.826 -1.746 63.738 1.00 96.31 178 THR A N 1
ATOM 1403 C CA . THR A 1 178 ? -29.474 -1.857 63.161 1.00 96.31 178 THR A CA 1
ATOM 1404 C C . THR A 1 178 ? -29.493 -2.682 61.879 1.00 96.31 178 THR A C 1
ATOM 1406 O O . THR A 1 178 ? -29.055 -2.184 60.844 1.00 96.31 178 THR A O 1
ATOM 1409 N N . LEU A 1 179 ? -30.129 -3.858 61.891 1.00 96.44 179 LEU A N 1
ATOM 1410 C CA . LEU A 1 179 ? -30.275 -4.700 60.699 1.00 96.44 179 LEU A CA 1
ATOM 1411 C C . LEU A 1 179 ? -30.994 -3.968 59.562 1.00 96.44 179 LEU A C 1
ATOM 1413 O O . LEU A 1 179 ? -30.603 -4.081 58.406 1.00 96.44 179 LEU A O 1
ATOM 1417 N N . LYS A 1 180 ? -32.024 -3.169 59.868 1.00 96.31 180 LYS A N 1
ATOM 1418 C CA . LYS A 1 180 ? -32.708 -2.360 58.852 1.00 96.31 180 LYS A CA 1
ATOM 1419 C C . LYS A 1 180 ? -31.783 -1.300 58.245 1.00 96.31 180 LYS A C 1
ATOM 1421 O O . LYS A 1 180 ? -31.863 -1.057 57.043 1.00 96.31 180 LYS A O 1
ATOM 1426 N N . SER A 1 181 ? -30.935 -0.666 59.053 1.00 95.94 181 SER A N 1
ATOM 1427 C CA . SER A 1 181 ? -29.965 0.320 58.561 1.00 95.94 181 SER A CA 1
ATOM 1428 C C . SER A 1 181 ? -28.857 -0.316 57.720 1.00 95.94 181 SER A C 1
ATOM 1430 O O . SER A 1 181 ? -28.504 0.235 56.681 1.00 95.94 181 SER A O 1
ATOM 1432 N N . GLU A 1 182 ? -28.380 -1.501 58.108 1.00 96.56 182 GLU A N 1
ATOM 1433 C CA . GLU A 1 182 ? -27.402 -2.285 57.346 1.00 96.56 182 GLU A CA 1
ATOM 1434 C C . GLU A 1 182 ? -27.979 -2.720 55.998 1.00 96.56 182 GLU A C 1
ATOM 1436 O O . GLU A 1 182 ? -27.334 -2.545 54.971 1.00 96.56 182 GLU A O 1
ATOM 1441 N N . LEU A 1 183 ? -29.230 -3.192 55.976 1.00 96.75 183 LEU A N 1
ATOM 1442 C CA . LEU A 1 183 ? -29.911 -3.595 54.744 1.00 96.75 183 LEU A CA 1
ATOM 1443 C C . LEU A 1 183 ? -30.085 -2.401 53.789 1.00 96.75 183 LEU A C 1
ATOM 1445 O O . LEU A 1 183 ? -29.796 -2.512 52.604 1.00 96.75 183 LEU A O 1
ATOM 1449 N N . GLN A 1 184 ? -30.450 -1.224 54.312 1.00 96.81 184 GLN A N 1
ATOM 1450 C CA . GLN A 1 184 ? -30.510 0.006 53.512 1.00 96.81 184 GLN A CA 1
ATOM 1451 C C . GLN A 1 184 ? -29.141 0.479 53.006 1.00 96.81 184 GLN A C 1
ATOM 1453 O O . GLN A 1 184 ? -29.073 1.098 51.945 1.00 96.81 184 GLN A O 1
ATOM 1458 N N . ALA A 1 185 ? -28.065 0.258 53.764 1.00 96.50 185 ALA A N 1
ATOM 1459 C CA . ALA A 1 185 ? -26.712 0.577 53.318 1.00 96.50 185 ALA A CA 1
ATOM 1460 C C . ALA A 1 185 ? -26.280 -0.362 52.184 1.00 96.50 185 ALA A C 1
ATOM 1462 O O . ALA A 1 185 ? -25.790 0.114 51.162 1.00 96.50 185 ALA A O 1
ATOM 1463 N N . LEU A 1 186 ? -26.558 -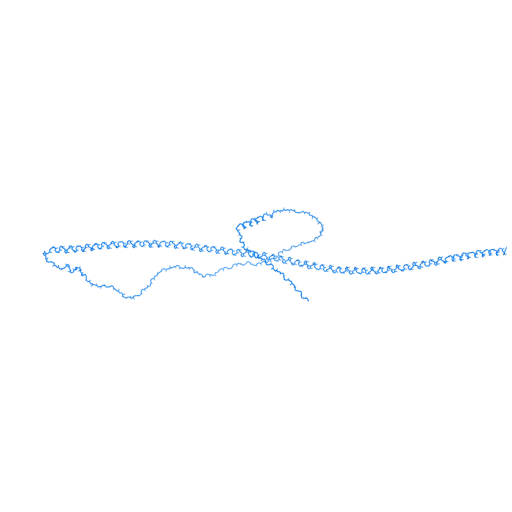1.660 52.333 1.00 97.19 186 LEU A N 1
ATOM 1464 C CA . LEU A 1 186 ? -26.272 -2.681 51.329 1.00 97.19 186 LEU A CA 1
ATOM 1465 C C . LEU A 1 186 ? -27.047 -2.433 50.024 1.00 97.19 186 LEU A C 1
ATOM 1467 O O . LEU A 1 186 ? -26.479 -2.524 48.942 1.00 97.19 186 LEU A O 1
ATOM 1471 N N . ASP A 1 187 ? -28.327 -2.055 50.113 1.00 96.75 187 ASP A N 1
ATOM 1472 C CA . ASP A 1 187 ? -29.142 -1.720 48.937 1.00 96.75 187 ASP A CA 1
ATOM 1473 C C . ASP A 1 187 ? -28.549 -0.539 48.149 1.00 96.75 187 ASP A C 1
ATOM 1475 O O . ASP A 1 187 ? -28.484 -0.584 46.921 1.00 96.75 187 ASP A O 1
ATOM 1479 N N . LYS A 1 188 ? -28.070 0.501 48.847 1.00 96.94 188 LYS A N 1
ATOM 1480 C CA . LYS A 1 188 ? -27.409 1.655 48.214 1.00 96.94 188 LYS A CA 1
ATOM 1481 C C . LYS A 1 188 ? -26.077 1.277 47.574 1.00 96.94 188 LYS A C 1
ATOM 1483 O O . LYS A 1 188 ? -25.768 1.765 46.491 1.00 96.94 188 LYS A O 1
ATOM 1488 N N . GLU A 1 189 ? -25.295 0.430 48.238 1.00 97.69 189 GLU A N 1
ATOM 1489 C CA . GLU A 1 189 ? -24.024 -0.064 47.707 1.00 97.69 189 GLU A CA 1
ATOM 1490 C C . GLU A 1 189 ? -24.247 -0.880 46.429 1.00 97.69 189 GLU A C 1
ATOM 1492 O O . GLU A 1 189 ? -23.617 -0.605 45.408 1.00 97.69 189 GLU A O 1
ATOM 1497 N N . HIS A 1 190 ? -25.214 -1.801 46.437 1.00 97.38 190 HIS A N 1
ATOM 1498 C CA . HIS A 1 190 ? -25.585 -2.574 45.253 1.00 97.38 190 HIS A CA 1
ATOM 1499 C C . HIS A 1 190 ? -26.117 -1.692 44.114 1.00 97.38 190 HIS A C 1
ATOM 1501 O O . HIS A 1 190 ? -25.786 -1.922 42.951 1.00 97.38 190 HIS A O 1
ATOM 1507 N N . GLU A 1 191 ? -26.929 -0.674 44.413 1.00 97.00 191 GLU A N 1
ATOM 1508 C CA . GLU A 1 191 ? -27.417 0.268 43.399 1.00 97.00 191 GLU A CA 1
ATOM 1509 C C . GLU A 1 191 ? -26.255 1.030 42.744 1.00 97.00 191 GLU A C 1
ATOM 1511 O O . GLU A 1 191 ? -26.181 1.125 41.514 1.00 97.00 191 GLU A O 1
ATOM 1516 N N . GLN A 1 192 ? -25.295 1.487 43.551 1.00 97.69 192 GLN A N 1
ATOM 1517 C CA . GLN A 1 192 ? -24.091 2.153 43.066 1.00 97.69 192 GLN A CA 1
ATOM 1518 C C . GLN A 1 192 ? -23.189 1.210 42.255 1.00 97.69 192 GLN A C 1
ATOM 1520 O O . GLN A 1 192 ? -22.631 1.616 41.233 1.00 97.69 192 GLN A O 1
ATOM 1525 N N . GLU A 1 193 ? -23.048 -0.050 42.668 1.00 97.62 193 GLU A N 1
ATOM 1526 C CA . GLU A 1 193 ? -22.271 -1.051 41.936 1.00 97.62 193 GLU A CA 1
ATOM 1527 C C . GLU A 1 193 ? -22.887 -1.338 40.560 1.00 97.62 193 GLU A C 1
ATOM 1529 O O . GLU A 1 193 ? -22.179 -1.342 39.548 1.00 97.62 193 GLU A O 1
ATOM 1534 N N . ILE A 1 194 ? -24.214 -1.483 40.492 1.00 97.44 194 ILE A N 1
ATOM 1535 C CA . ILE A 1 194 ? -24.947 -1.647 39.231 1.00 97.44 194 ILE A CA 1
ATOM 1536 C C . ILE A 1 194 ? -24.762 -0.420 38.334 1.00 97.44 194 ILE A C 1
ATOM 1538 O O . ILE A 1 194 ? -24.528 -0.561 37.130 1.00 97.44 194 ILE A O 1
ATOM 1542 N N . GLU A 1 195 ? -24.850 0.790 38.888 1.00 97.69 195 GLU A N 1
ATOM 1543 C CA . GLU A 1 195 ? -24.630 2.017 38.124 1.00 97.69 195 GLU A CA 1
ATOM 1544 C C . GLU A 1 195 ? -23.199 2.098 37.574 1.00 97.69 195 GLU A C 1
ATOM 1546 O O . GLU A 1 195 ? -23.012 2.395 36.389 1.00 97.69 195 GLU A O 1
ATOM 1551 N N . ASN A 1 196 ? -22.197 1.771 38.394 1.00 97.81 196 ASN A N 1
ATOM 1552 C CA . ASN A 1 196 ? -20.793 1.762 37.995 1.00 97.81 196 ASN A CA 1
ATOM 1553 C C . ASN A 1 196 ? -20.523 0.713 36.906 1.00 97.81 196 ASN A C 1
ATOM 1555 O O . ASN A 1 196 ? -19.904 1.027 35.889 1.00 97.81 196 ASN A O 1
ATOM 1559 N N . MET A 1 197 ? -21.054 -0.505 37.051 1.00 97.88 197 MET A N 1
ATOM 1560 C CA . MET A 1 197 ? -20.958 -1.531 36.008 1.00 97.88 197 MET A CA 1
ATOM 1561 C C . MET A 1 197 ? -21.610 -1.072 34.702 1.00 97.88 197 MET A C 1
ATOM 1563 O O . MET A 1 197 ? -21.014 -1.203 33.632 1.00 97.88 197 MET A O 1
ATOM 1567 N N . ASN A 1 198 ? -22.800 -0.473 34.767 1.00 98.06 198 ASN A N 1
ATOM 1568 C CA . ASN A 1 198 ? -23.468 0.068 33.586 1.00 98.06 198 ASN A CA 1
ATOM 1569 C C . ASN A 1 198 ? -22.659 1.204 32.939 1.00 98.06 198 ASN A C 1
ATOM 1571 O O . ASN A 1 198 ? -22.598 1.302 31.713 1.00 98.06 198 ASN A O 1
ATOM 1575 N N . ALA A 1 199 ? -22.020 2.065 33.735 1.00 97.81 199 ALA A N 1
ATOM 1576 C CA . ALA A 1 199 ? -21.141 3.114 33.229 1.00 97.81 199 ALA A CA 1
ATOM 1577 C C . ALA A 1 199 ? -19.909 2.529 32.522 1.00 97.81 199 ALA A C 1
ATOM 1579 O O . ALA A 1 199 ? -19.598 2.945 31.406 1.00 97.81 199 ALA A O 1
ATOM 1580 N N . GLN A 1 200 ? -19.264 1.520 33.111 1.00 98.12 200 GLN A N 1
ATOM 1581 C CA . GLN A 1 200 ? -18.131 0.821 32.501 1.00 98.12 200 GLN A CA 1
ATOM 1582 C C . GLN A 1 200 ? -18.517 0.135 31.190 1.00 98.12 200 GLN A C 1
ATOM 1584 O O . GLN A 1 200 ? -17.789 0.243 30.205 1.00 98.12 200 GLN A O 1
ATOM 1589 N N . GLN A 1 201 ? -19.684 -0.512 31.137 1.00 97.69 201 GLN A N 1
ATOM 1590 C CA . GLN A 1 201 ? -20.190 -1.124 29.908 1.00 97.69 201 GLN A CA 1
ATOM 1591 C C . GLN A 1 201 ? -20.417 -0.087 28.803 1.00 97.69 201 GLN A C 1
ATOM 1593 O O . GLN A 1 201 ? -20.036 -0.329 27.658 1.00 97.69 201 GLN A O 1
ATOM 1598 N N . ARG A 1 202 ? -20.976 1.087 29.134 1.00 98.12 202 ARG A N 1
ATOM 1599 C CA . ARG A 1 202 ? -21.144 2.190 28.172 1.00 98.12 202 ARG A CA 1
ATOM 1600 C C . ARG A 1 202 ? -19.805 2.707 27.650 1.00 98.12 202 ARG A C 1
ATOM 1602 O O . ARG A 1 202 ? -19.663 2.886 26.444 1.00 98.12 202 ARG A O 1
ATOM 1609 N N . ILE A 1 203 ? -18.825 2.908 28.533 1.00 98.06 203 ILE A N 1
ATOM 1610 C CA . ILE A 1 203 ? -17.477 3.350 28.146 1.00 98.06 203 ILE A CA 1
ATOM 1611 C C . ILE A 1 203 ? -16.830 2.314 27.224 1.00 98.06 203 ILE A C 1
ATOM 1613 O O . ILE A 1 203 ? -16.368 2.655 26.140 1.00 98.06 203 ILE A O 1
ATOM 1617 N N . HIS A 1 204 ? -16.858 1.039 27.607 1.00 98.19 204 HIS A N 1
ATOM 1618 C CA . HIS A 1 204 ? -16.267 -0.034 26.815 1.00 98.19 204 HIS A CA 1
ATOM 1619 C C . HIS A 1 204 ? -16.939 -0.188 25.441 1.00 98.19 204 HIS A C 1
ATOM 1621 O O . HIS A 1 204 ? -16.263 -0.422 24.440 1.00 98.19 204 HIS A O 1
ATOM 1627 N N . HIS A 1 205 ? -18.263 -0.027 25.368 1.00 98.38 205 HIS A N 1
ATOM 1628 C CA . HIS A 1 205 ? -18.984 -0.006 24.097 1.00 98.38 205 HIS A CA 1
ATOM 1629 C C . HIS A 1 205 ? -18.515 1.147 23.201 1.00 98.38 205 HIS A C 1
ATOM 1631 O O . HIS A 1 205 ? -18.176 0.916 22.043 1.00 98.38 205 HIS A O 1
ATOM 1637 N N . GLN A 1 206 ? -18.417 2.362 23.749 1.00 98.50 206 GLN A N 1
ATOM 1638 C CA . GLN A 1 206 ? -17.926 3.527 23.011 1.00 98.50 206 GLN A CA 1
ATOM 1639 C C . GLN A 1 206 ? -16.490 3.315 22.505 1.00 98.50 206 GLN A C 1
ATOM 1641 O O . GLN A 1 206 ? -16.189 3.591 21.347 1.00 98.50 206 GLN A O 1
ATOM 1646 N N . GLU A 1 207 ? -15.602 2.760 23.335 1.00 98.31 207 GLU A N 1
ATOM 1647 C CA . GLU A 1 207 ? -14.230 2.441 22.924 1.00 98.31 207 GLU A CA 1
ATOM 1648 C C . GLU A 1 207 ? -14.178 1.427 21.774 1.00 98.31 207 GLU A C 1
ATOM 1650 O O . GLU A 1 207 ? -13.298 1.507 20.911 1.00 98.31 207 GLU A O 1
ATOM 1655 N N . LEU A 1 208 ? -15.084 0.445 21.763 1.00 98.31 208 LEU A N 1
ATOM 1656 C CA . LEU A 1 208 ? -15.189 -0.525 20.675 1.00 98.31 208 LEU A CA 1
ATOM 1657 C C . LEU A 1 208 ? -15.662 0.136 19.378 1.00 98.31 208 LEU A C 1
ATOM 1659 O O . LEU A 1 208 ? -15.084 -0.137 18.323 1.00 98.31 208 LEU A O 1
ATOM 1663 N N . GLU A 1 209 ? -16.656 1.019 19.445 1.00 98.31 209 GLU A N 1
ATOM 1664 C CA . GLU A 1 209 ? -17.130 1.787 18.288 1.00 98.31 209 GLU A CA 1
ATOM 1665 C C . GLU A 1 209 ? -16.030 2.696 17.725 1.00 98.31 209 GLU A C 1
ATOM 1667 O O . GLU A 1 209 ? -15.792 2.712 16.512 1.00 98.31 209 GLU A O 1
ATOM 1672 N N . ASP A 1 210 ? -15.288 3.379 18.597 1.00 98.44 210 ASP A N 1
ATOM 1673 C CA . ASP A 1 210 ? -14.171 4.239 18.212 1.00 98.44 210 ASP A CA 1
ATOM 1674 C C . ASP A 1 210 ? -13.044 3.427 17.557 1.00 98.44 210 ASP A C 1
ATOM 1676 O O . ASP A 1 210 ? -12.550 3.792 16.484 1.00 98.44 210 ASP A O 1
ATOM 1680 N N . LYS A 1 211 ? -12.671 2.276 18.137 1.00 98.44 211 LYS A N 1
ATOM 1681 C CA . LYS A 1 211 ? -11.705 1.343 17.528 1.00 98.44 211 LYS A CA 1
ATOM 1682 C C . LYS A 1 211 ? -12.190 0.870 16.163 1.00 98.44 211 LYS A C 1
ATOM 1684 O O . LYS A 1 211 ? -11.415 0.873 15.206 1.00 98.44 211 LYS A O 1
ATOM 1689 N N . GLN A 1 212 ? -13.466 0.506 16.035 1.00 98.44 212 GLN A N 1
ATOM 1690 C CA . GLN A 1 212 ? -14.044 0.089 14.761 1.00 98.44 212 GLN A CA 1
ATOM 1691 C C . GLN A 1 212 ? -13.963 1.212 13.717 1.00 98.44 212 GLN A C 1
ATOM 1693 O O . GLN A 1 212 ? -13.610 0.955 12.564 1.00 98.44 212 GLN A O 1
ATOM 1698 N N . LEU A 1 213 ? -14.242 2.458 14.104 1.00 98.38 213 LEU A N 1
ATOM 1699 C CA . LEU A 1 213 ? -14.138 3.617 13.222 1.00 98.38 213 LEU A CA 1
ATOM 1700 C C . LEU A 1 213 ? -12.689 3.877 12.788 1.00 98.38 213 LEU A C 1
ATOM 1702 O O . LEU A 1 213 ? -12.438 4.132 11.608 1.00 98.38 213 LEU A O 1
ATOM 1706 N N . ILE A 1 214 ? -11.728 3.764 13.709 1.00 98.44 214 ILE A N 1
ATOM 1707 C CA . ILE A 1 214 ? -10.292 3.873 13.414 1.00 98.44 214 ILE A CA 1
ATOM 1708 C C . ILE A 1 214 ? -9.866 2.790 12.419 1.00 98.44 214 ILE A C 1
ATOM 1710 O O . ILE A 1 214 ? -9.202 3.098 11.428 1.00 98.44 214 ILE A O 1
ATOM 1714 N N . HIS A 1 215 ? -10.274 1.537 12.635 1.00 98.38 215 HIS A N 1
ATOM 1715 C CA . HIS A 1 215 ? -9.968 0.440 11.719 1.00 98.38 215 HIS A CA 1
ATOM 1716 C C . HIS A 1 215 ? -10.574 0.667 10.332 1.00 98.38 215 HIS A C 1
ATOM 1718 O O . HIS A 1 215 ? -9.858 0.522 9.345 1.00 98.38 215 HIS A O 1
ATOM 1724 N N . LYS A 1 216 ? -11.838 1.103 10.242 1.00 98.38 216 LYS A N 1
ATOM 1725 C CA . LYS A 1 216 ? -12.484 1.445 8.962 1.00 98.38 216 LYS A CA 1
ATOM 1726 C C . LYS A 1 216 ? -11.714 2.527 8.201 1.00 98.38 216 LYS A C 1
ATOM 1728 O O . LYS A 1 216 ? -11.461 2.372 7.012 1.00 98.38 216 LYS A O 1
ATOM 1733 N N . ARG A 1 217 ? -11.291 3.595 8.888 1.00 98.19 217 ARG A N 1
ATOM 1734 C CA . ARG A 1 217 ? -10.473 4.660 8.280 1.00 98.19 217 ARG A CA 1
ATOM 1735 C C . ARG A 1 217 ? -9.123 4.130 7.800 1.00 98.19 217 ARG A C 1
ATOM 1737 O O . ARG A 1 217 ? -8.719 4.432 6.685 1.00 98.19 217 ARG A O 1
ATOM 1744 N N . ARG A 1 218 ? -8.449 3.315 8.618 1.00 98.31 218 ARG A N 1
ATOM 1745 C CA . ARG A 1 218 ? -7.146 2.732 8.276 1.00 98.31 218 ARG A CA 1
ATOM 1746 C C . ARG A 1 218 ? -7.226 1.795 7.072 1.00 98.31 218 ARG A C 1
ATOM 1748 O O . ARG A 1 218 ? -6.330 1.834 6.240 1.00 98.31 218 ARG A O 1
ATOM 1755 N N . ILE A 1 219 ? -8.280 0.984 6.975 1.00 98.00 219 ILE A N 1
ATOM 1756 C CA . ILE A 1 219 ? -8.524 0.117 5.814 1.00 98.00 219 ILE A CA 1
ATOM 1757 C C . ILE A 1 219 ? -8.646 0.967 4.548 1.00 98.00 219 ILE A C 1
ATOM 1759 O O . ILE A 1 219 ? -7.899 0.732 3.607 1.00 98.00 219 ILE A O 1
ATOM 1763 N N . ALA A 1 220 ? -9.477 2.014 4.566 1.00 97.81 220 ALA A N 1
ATOM 1764 C CA . ALA A 1 220 ? -9.639 2.900 3.413 1.00 97.81 220 ALA A CA 1
ATOM 1765 C C . ALA A 1 220 ? -8.319 3.575 2.987 1.00 97.81 220 ALA A C 1
ATOM 1767 O O . ALA A 1 220 ? -8.037 3.691 1.798 1.00 97.81 220 ALA A O 1
ATOM 1768 N N . THR A 1 221 ? -7.477 3.995 3.939 1.00 98.31 221 THR A N 1
ATOM 1769 C CA . THR A 1 221 ? -6.143 4.538 3.622 1.00 98.31 221 THR A CA 1
ATOM 1770 C C . THR A 1 221 ? -5.250 3.496 2.948 1.00 98.31 221 THR A C 1
ATOM 1772 O O . THR A 1 221 ? -4.645 3.791 1.921 1.00 98.31 221 THR A O 1
ATOM 1775 N N . ILE A 1 222 ? -5.203 2.274 3.484 1.00 98.25 222 ILE A N 1
ATOM 1776 C CA . ILE A 1 222 ? -4.401 1.181 2.918 1.00 98.25 222 ILE A CA 1
ATOM 1777 C C . ILE A 1 222 ? -4.903 0.794 1.519 1.00 98.25 222 ILE A C 1
ATOM 1779 O O . ILE A 1 222 ? -4.095 0.507 0.642 1.00 98.25 222 ILE A O 1
ATOM 1783 N N . GLU A 1 223 ? -6.215 0.810 1.278 1.00 98.44 223 GLU A N 1
ATOM 1784 C CA . GLU A 1 223 ? -6.800 0.541 -0.042 1.00 98.44 223 GLU A CA 1
ATOM 1785 C C . GLU A 1 223 ? -6.367 1.580 -1.086 1.00 98.44 223 GLU A C 1
ATOM 1787 O O . GLU A 1 223 ? -6.007 1.213 -2.206 1.00 98.44 223 GLU A O 1
ATOM 1792 N N . ILE A 1 224 ? -6.334 2.865 -0.713 1.00 98.19 224 ILE A N 1
ATOM 1793 C CA . ILE A 1 224 ? -5.832 3.938 -1.584 1.00 98.19 224 ILE A CA 1
ATOM 1794 C C . ILE A 1 224 ? -4.343 3.725 -1.889 1.00 98.19 224 ILE A C 1
ATOM 1796 O O . ILE A 1 224 ? -3.946 3.744 -3.053 1.00 98.19 224 ILE A O 1
ATOM 1800 N N . GLU A 1 225 ? -3.523 3.472 -0.864 1.00 98.31 225 GLU A N 1
ATOM 1801 C CA . GLU A 1 225 ? -2.086 3.212 -1.029 1.00 98.31 225 GLU A CA 1
ATOM 1802 C C . GLU A 1 225 ? -1.821 1.981 -1.910 1.00 98.31 225 GLU A C 1
ATOM 1804 O O . GLU A 1 225 ? -0.936 2.000 -2.769 1.00 98.31 225 GLU A O 1
ATOM 1809 N N . TYR A 1 226 ? -2.613 0.921 -1.746 1.00 98.50 226 TYR A N 1
ATOM 1810 C CA . TYR A 1 226 ? -2.526 -0.288 -2.557 1.00 98.50 226 TYR A CA 1
ATOM 1811 C C . TYR A 1 226 ? -2.829 -0.011 -4.035 1.00 98.50 226 TYR A C 1
ATOM 1813 O O . TYR A 1 226 ? -2.056 -0.417 -4.909 1.00 98.50 226 TYR A O 1
ATOM 1821 N N . GLU A 1 227 ? -3.916 0.704 -4.336 1.00 98.56 227 GLU A N 1
ATOM 1822 C CA . GLU A 1 227 ? -4.253 1.059 -5.718 1.00 98.56 227 GLU A CA 1
ATOM 1823 C C . GLU A 1 227 ? -3.216 2.018 -6.333 1.00 98.56 227 GLU A C 1
ATOM 1825 O O . GLU A 1 227 ? -2.886 1.893 -7.515 1.00 98.56 227 GLU A O 1
ATOM 1830 N N . ASP A 1 228 ? -2.612 2.912 -5.548 1.00 98.44 228 ASP A N 1
ATOM 1831 C CA . ASP A 1 228 ? -1.492 3.756 -5.985 1.00 98.44 228 ASP A CA 1
ATOM 1832 C C . ASP A 1 228 ? -0.251 2.935 -6.345 1.00 98.44 228 ASP A C 1
ATOM 1834 O O . ASP A 1 228 ? 0.329 3.112 -7.422 1.00 98.44 228 ASP A O 1
ATOM 1838 N N . CYS A 1 229 ? 0.151 2.006 -5.475 1.00 98.25 229 CYS A N 1
ATOM 1839 C CA . CYS A 1 229 ? 1.264 1.093 -5.729 1.00 98.25 229 CYS A CA 1
ATOM 1840 C C . CYS A 1 229 ? 1.020 0.245 -6.981 1.00 98.25 229 CYS A C 1
ATOM 1842 O O . CYS A 1 229 ? 1.904 0.111 -7.827 1.00 98.25 229 CYS A O 1
ATOM 1844 N N . LYS A 1 230 ? -0.197 -0.272 -7.144 1.00 98.62 230 LYS A N 1
ATOM 1845 C CA . LYS A 1 230 ? -0.610 -1.054 -8.312 1.00 98.62 230 LYS A CA 1
ATOM 1846 C C . LYS A 1 230 ? -0.567 -0.235 -9.603 1.00 98.62 230 LYS A C 1
ATOM 1848 O O . LYS A 1 230 ? -0.130 -0.753 -10.630 1.00 98.62 230 LYS A O 1
ATOM 1853 N N . ARG A 1 231 ? -0.971 1.041 -9.574 1.00 98.38 231 ARG A N 1
ATOM 1854 C CA . ARG A 1 231 ? -0.831 1.959 -10.720 1.00 98.38 231 ARG A CA 1
ATOM 1855 C C . ARG A 1 231 ? 0.634 2.191 -11.082 1.00 98.38 231 ARG A C 1
ATOM 1857 O O . ARG A 1 231 ? 1.002 1.985 -12.236 1.00 98.38 231 ARG A O 1
ATOM 1864 N N . LYS A 1 232 ? 1.477 2.531 -10.101 1.00 98.50 232 LYS A N 1
ATOM 1865 C CA . LYS A 1 232 ? 2.922 2.737 -10.310 1.00 98.50 232 LYS A CA 1
ATOM 1866 C C . LYS A 1 232 ? 3.608 1.491 -10.866 1.00 98.50 232 LYS A C 1
ATOM 1868 O O . LYS A 1 232 ? 4.436 1.605 -11.763 1.00 98.50 232 LYS A O 1
ATOM 1873 N N . TRP A 1 233 ? 3.233 0.311 -10.376 1.00 98.44 233 TRP A N 1
ATOM 1874 C CA . TRP A 1 233 ? 3.748 -0.958 -10.884 1.00 98.44 233 TRP A CA 1
ATOM 1875 C C . TRP A 1 233 ? 3.364 -1.182 -12.351 1.00 98.44 233 TRP A C 1
ATOM 1877 O O . TRP A 1 233 ? 4.240 -1.452 -13.165 1.00 98.44 233 TRP A O 1
ATOM 1887 N N . LYS A 1 234 ? 2.093 -0.970 -12.724 1.00 98.56 234 LYS A N 1
ATOM 1888 C CA . LYS A 1 234 ? 1.650 -1.066 -14.128 1.00 98.56 234 LYS A CA 1
ATOM 1889 C C . LYS A 1 234 ? 2.379 -0.083 -15.046 1.00 98.56 234 LYS A C 1
ATOM 1891 O O . LYS A 1 234 ? 2.646 -0.406 -16.198 1.00 98.56 234 LYS A O 1
ATOM 1896 N N . GLU A 1 235 ? 2.666 1.129 -14.578 1.00 98.44 235 GLU A N 1
ATOM 1897 C CA . GLU A 1 235 ? 3.457 2.089 -15.353 1.00 98.44 235 GLU A CA 1
ATOM 1898 C C . GLU A 1 235 ? 4.915 1.658 -15.505 1.00 98.44 235 GLU A C 1
ATOM 1900 O O . GLU A 1 235 ? 5.474 1.794 -16.590 1.00 98.44 235 GLU A O 1
ATOM 1905 N N . ALA A 1 236 ? 5.536 1.152 -14.437 1.00 98.12 236 ALA A N 1
ATOM 1906 C CA . ALA A 1 236 ? 6.899 0.636 -14.487 1.00 98.12 236 ALA A CA 1
ATOM 1907 C C . ALA A 1 236 ? 7.004 -0.547 -15.458 1.00 98.12 236 ALA A C 1
ATOM 1909 O O . ALA A 1 236 ? 7.876 -0.537 -16.316 1.00 98.12 236 ALA A O 1
ATOM 1910 N N . ASP A 1 237 ? 6.058 -1.485 -15.398 1.00 98.50 237 ASP A N 1
ATOM 1911 C CA . ASP A 1 237 ? 5.971 -2.624 -16.314 1.00 98.50 237 ASP A CA 1
ATOM 1912 C C . ASP A 1 237 ? 5.846 -2.177 -17.781 1.00 98.50 237 ASP A C 1
ATOM 1914 O O . ASP A 1 237 ? 6.594 -2.626 -18.648 1.00 98.50 237 ASP A O 1
ATOM 1918 N N . LYS A 1 238 ? 4.981 -1.191 -18.066 1.00 98.50 238 LYS A N 1
ATOM 1919 C CA . LYS A 1 238 ? 4.890 -0.582 -19.405 1.00 98.50 238 LYS A CA 1
ATOM 1920 C C . LYS A 1 238 ? 6.212 0.035 -19.863 1.00 98.50 238 LYS A C 1
ATOM 1922 O O . LYS A 1 238 ? 6.595 -0.173 -21.010 1.00 98.50 238 LYS A O 1
ATOM 1927 N N . ARG A 1 239 ? 6.905 0.777 -18.991 1.00 98.25 239 ARG A N 1
ATOM 1928 C CA . ARG A 1 239 ? 8.212 1.378 -19.315 1.00 98.25 239 ARG A CA 1
ATOM 1929 C C . ARG A 1 239 ? 9.265 0.304 -19.585 1.00 98.25 239 ARG A C 1
ATOM 1931 O O . ARG A 1 239 ? 10.002 0.427 -20.553 1.00 98.25 239 ARG A O 1
ATOM 1938 N N . THR A 1 240 ? 9.311 -0.757 -18.783 1.00 98.06 240 THR A N 1
ATOM 1939 C CA . THR A 1 240 ? 10.225 -1.886 -19.001 1.00 98.06 240 THR A CA 1
ATOM 1940 C C . THR A 1 240 ? 9.956 -2.568 -20.340 1.00 98.06 240 THR A C 1
ATOM 1942 O O . THR A 1 240 ? 10.893 -2.800 -21.098 1.00 98.06 240 THR A O 1
ATOM 1945 N N . ASN A 1 241 ? 8.688 -2.819 -20.674 1.00 98.31 241 ASN A N 1
ATOM 1946 C CA . ASN A 1 241 ? 8.313 -3.401 -21.963 1.00 98.31 241 ASN A CA 1
ATOM 1947 C C . ASN A 1 241 ? 8.693 -2.496 -23.143 1.00 98.31 241 ASN A C 1
ATOM 1949 O O . ASN A 1 241 ? 9.179 -2.992 -24.156 1.00 98.31 241 ASN A O 1
ATOM 1953 N N . GLN A 1 242 ? 8.526 -1.178 -23.007 1.00 98.44 242 GLN A N 1
ATOM 1954 C CA . GLN A 1 242 ? 8.956 -0.218 -24.023 1.00 98.44 242 GLN A CA 1
ATOM 1955 C C . GLN A 1 242 ? 10.479 -0.245 -24.218 1.00 98.44 242 GLN A C 1
ATOM 1957 O O . GLN A 1 24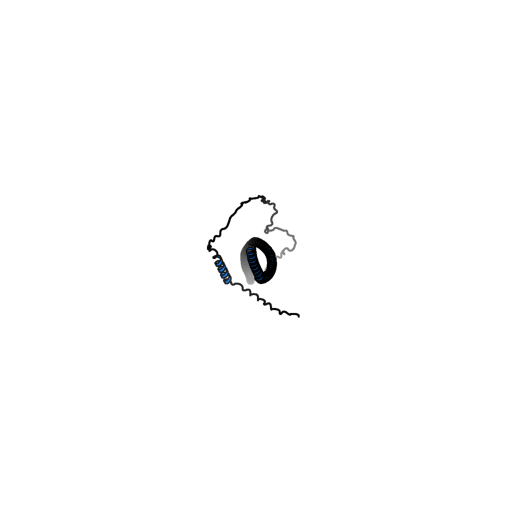2 ? 10.945 -0.393 -25.343 1.00 98.44 242 GLN A O 1
ATOM 1962 N N . VAL A 1 243 ? 11.255 -0.168 -23.133 1.00 98.38 243 VAL A N 1
ATOM 1963 C CA . VAL A 1 243 ? 12.726 -0.222 -23.197 1.00 98.38 243 VAL A CA 1
ATOM 1964 C C . VAL A 1 243 ? 13.202 -1.538 -23.815 1.00 98.38 243 VAL A C 1
ATOM 1966 O O . VAL A 1 243 ? 14.140 -1.543 -24.605 1.00 98.38 243 VAL A O 1
ATOM 1969 N N . MET A 1 244 ? 12.541 -2.655 -23.506 1.00 98.38 244 MET A N 1
ATOM 1970 C CA . MET A 1 244 ? 12.850 -3.949 -24.114 1.00 98.38 244 MET A CA 1
ATOM 1971 C C . MET A 1 244 ? 12.605 -3.947 -25.632 1.00 98.38 244 MET A C 1
ATOM 1973 O O . MET A 1 244 ? 13.427 -4.470 -26.378 1.00 98.38 244 MET A O 1
ATOM 1977 N N . GLN A 1 245 ? 11.511 -3.339 -26.102 1.00 98.38 245 GLN A N 1
ATOM 1978 C CA . GLN A 1 245 ? 11.242 -3.197 -27.537 1.00 98.38 245 GLN A CA 1
ATOM 1979 C C . GLN A 1 245 ? 12.272 -2.295 -28.227 1.00 98.38 245 GLN A C 1
ATOM 1981 O O . GLN A 1 245 ? 12.767 -2.642 -29.296 1.00 98.38 245 GLN A O 1
ATOM 1986 N N . GLU A 1 246 ? 12.623 -1.162 -27.616 1.00 98.06 246 GLU A N 1
ATOM 1987 C CA . GLU A 1 246 ? 13.663 -0.259 -28.125 1.00 98.06 246 GLU A CA 1
ATOM 1988 C C . GLU A 1 246 ? 15.026 -0.963 -28.192 1.00 98.06 246 GLU A C 1
ATOM 1990 O O . GLU A 1 246 ? 15.744 -0.830 -29.182 1.00 98.06 246 GLU A O 1
ATOM 1995 N N . HIS A 1 247 ? 15.365 -1.772 -27.184 1.00 98.12 247 HIS A N 1
ATOM 1996 C CA . HIS A 1 247 ? 16.589 -2.567 -27.183 1.00 98.12 247 HIS A CA 1
ATOM 1997 C C . HIS A 1 247 ? 16.618 -3.576 -28.336 1.00 98.12 247 HIS A C 1
ATOM 1999 O O . HIS A 1 247 ? 17.592 -3.596 -29.082 1.00 98.12 247 HIS A O 1
ATOM 2005 N N . GLN A 1 248 ? 15.532 -4.327 -28.549 1.00 98.38 248 GLN A N 1
ATOM 2006 C CA . GLN A 1 248 ? 15.415 -5.255 -29.681 1.00 98.38 248 GLN A CA 1
ATOM 2007 C C . GLN A 1 248 ? 15.542 -4.531 -31.030 1.00 98.38 248 GLN A C 1
ATOM 2009 O O . GLN A 1 248 ? 16.217 -5.011 -31.938 1.00 98.38 248 GLN A O 1
ATOM 2014 N N . GLN A 1 249 ? 14.941 -3.345 -31.172 1.00 98.25 249 GLN A N 1
ATOM 2015 C CA . GLN A 1 249 ? 15.098 -2.532 -32.382 1.00 98.25 249 GLN A CA 1
ATOM 2016 C C . GLN A 1 249 ? 16.558 -2.116 -32.598 1.00 98.25 249 GLN A C 1
ATOM 2018 O O . GLN A 1 249 ? 17.069 -2.218 -33.714 1.00 98.25 249 GLN A O 1
ATOM 2023 N N . LEU A 1 250 ? 17.252 -1.686 -31.542 1.00 98.31 250 LEU A N 1
ATOM 2024 C CA . LEU A 1 250 ? 18.669 -1.337 -31.622 1.00 98.31 250 LEU A CA 1
ATOM 2025 C C . LEU A 1 250 ? 19.542 -2.545 -31.975 1.00 98.31 250 LEU A C 1
ATOM 2027 O O . LEU A 1 250 ? 20.431 -2.399 -32.807 1.00 98.31 250 LEU A O 1
ATOM 2031 N N . GLU A 1 251 ? 19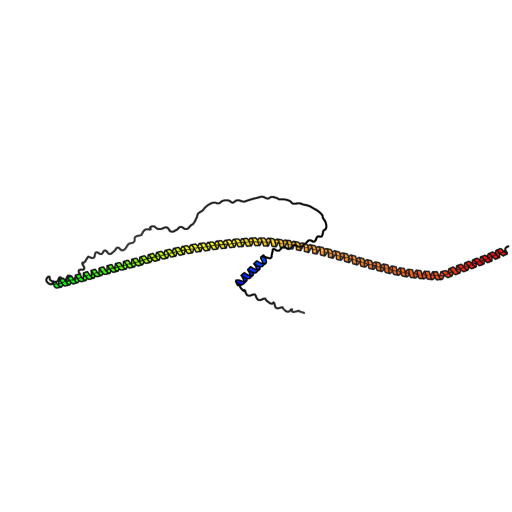.269 -3.725 -31.419 1.00 98.31 251 GLU A N 1
ATOM 2032 C CA . GLU A 1 251 ? 19.965 -4.967 -31.783 1.00 98.31 251 GLU A CA 1
ATOM 2033 C C . GLU A 1 251 ? 19.801 -5.276 -33.274 1.00 98.31 251 GLU A C 1
ATOM 2035 O O . GLU A 1 251 ? 20.796 -5.442 -33.978 1.00 98.31 251 GLU A O 1
ATOM 2040 N N . THR A 1 252 ? 18.571 -5.227 -33.800 1.00 98.19 252 THR A N 1
ATOM 2041 C CA . THR A 1 252 ? 18.345 -5.457 -35.239 1.00 98.19 252 THR A CA 1
ATOM 2042 C C . THR A 1 252 ? 19.064 -4.436 -36.122 1.00 98.19 252 THR A C 1
ATOM 2044 O O . THR A 1 252 ? 19.555 -4.786 -37.194 1.00 98.19 252 THR A O 1
ATOM 2047 N N . LYS A 1 253 ? 19.169 -3.178 -35.676 1.00 98.25 253 LYS A N 1
ATOM 2048 C CA . LYS A 1 253 ? 19.895 -2.130 -36.400 1.00 98.25 253 LYS A CA 1
ATOM 2049 C C . LYS A 1 253 ? 21.409 -2.344 -36.351 1.00 98.25 253 LYS A C 1
ATOM 2051 O O . LYS A 1 253 ? 22.084 -2.099 -37.346 1.00 98.25 253 LYS A O 1
ATOM 2056 N N . ILE A 1 254 ? 21.944 -2.808 -35.222 1.00 98.25 254 ILE A N 1
ATOM 2057 C CA . ILE A 1 254 ? 23.356 -3.192 -35.105 1.00 98.25 254 ILE A CA 1
ATOM 2058 C C . ILE A 1 254 ? 23.664 -4.339 -36.070 1.00 98.25 254 ILE A C 1
ATOM 2060 O O . ILE A 1 254 ? 24.663 -4.271 -36.779 1.00 98.25 254 ILE A O 1
ATOM 2064 N N . ASP A 1 255 ? 22.798 -5.349 -36.154 1.00 98.25 255 ASP A N 1
ATOM 2065 C CA . ASP A 1 255 ? 22.979 -6.465 -37.087 1.00 98.25 255 ASP A CA 1
ATOM 2066 C C . ASP A 1 255 ? 22.916 -6.025 -38.557 1.00 98.25 255 ASP A C 1
ATOM 2068 O O . ASP A 1 255 ? 23.656 -6.548 -39.388 1.00 98.25 255 ASP A O 1
ATOM 2072 N N . GLN A 1 256 ? 22.066 -5.049 -38.892 1.00 98.06 256 GLN A N 1
ATOM 2073 C CA . GLN A 1 256 ? 22.039 -4.443 -40.228 1.00 98.06 256 GLN A CA 1
ATOM 2074 C C . GLN A 1 256 ? 23.349 -3.718 -40.545 1.00 98.06 256 GLN A C 1
ATOM 2076 O O . GLN A 1 256 ? 23.950 -3.988 -41.578 1.00 98.06 256 GLN A O 1
ATOM 2081 N N . LEU A 1 257 ? 23.826 -2.862 -39.636 1.00 98.06 257 LEU A N 1
ATOM 2082 C CA . LEU A 1 257 ? 25.085 -2.133 -39.817 1.00 98.06 257 LEU A CA 1
ATOM 2083 C C . LEU A 1 257 ? 26.289 -3.072 -39.926 1.00 98.06 257 LEU A C 1
ATOM 2085 O O . LEU A 1 257 ? 27.201 -2.799 -40.696 1.00 98.06 257 LEU A O 1
ATOM 2089 N N . ARG A 1 258 ? 26.294 -4.185 -39.184 1.00 98.31 258 ARG A N 1
ATOM 2090 C CA . ARG A 1 258 ? 27.330 -5.220 -39.316 1.00 98.31 258 ARG A CA 1
ATOM 2091 C C . ARG A 1 258 ? 27.339 -5.821 -40.715 1.00 98.31 258 ARG A C 1
ATOM 2093 O O . ARG A 1 258 ? 28.395 -5.872 -41.322 1.00 98.31 258 ARG A O 1
ATOM 2100 N N . LYS A 1 259 ? 26.169 -6.179 -41.254 1.00 98.25 259 LYS A N 1
ATOM 2101 C CA . LYS A 1 259 ? 26.062 -6.685 -42.631 1.00 98.25 259 LYS A CA 1
ATOM 2102 C C . LYS A 1 259 ? 26.516 -5.655 -43.662 1.00 98.25 259 LYS A C 1
ATOM 2104 O O . LYS A 1 259 ? 27.200 -6.020 -44.605 1.00 98.25 259 LYS A O 1
ATOM 2109 N N . GLU A 1 260 ? 26.143 -4.386 -43.494 1.00 97.88 260 GLU A N 1
ATOM 2110 C CA . GLU A 1 260 ? 26.598 -3.307 -44.382 1.00 97.88 260 GLU A CA 1
ATOM 2111 C C . GLU A 1 260 ? 28.123 -3.142 -44.328 1.00 97.88 260 GLU A C 1
ATOM 2113 O O . GLU A 1 260 ? 28.764 -2.993 -45.365 1.00 97.88 260 GLU A O 1
ATOM 2118 N N . MET A 1 261 ? 28.714 -3.222 -43.135 1.00 97.94 261 MET A N 1
ATOM 2119 C CA . MET A 1 261 ? 30.164 -3.181 -42.959 1.00 97.94 261 MET A CA 1
ATOM 2120 C C . MET A 1 261 ? 30.846 -4.375 -43.637 1.00 97.94 261 MET A C 1
ATOM 2122 O O . MET A 1 261 ? 31.765 -4.156 -44.417 1.00 97.94 261 MET A O 1
ATOM 2126 N N . ASP A 1 262 ? 30.339 -5.596 -43.436 1.00 98.19 262 ASP A N 1
ATOM 2127 C CA . ASP A 1 262 ? 30.862 -6.802 -44.091 1.00 98.19 262 ASP A CA 1
ATOM 2128 C C . ASP A 1 262 ? 30.816 -6.658 -45.627 1.00 98.19 262 ASP A C 1
ATOM 2130 O O . ASP A 1 262 ? 31.787 -6.970 -46.311 1.00 98.19 262 ASP A O 1
ATOM 2134 N N . THR A 1 263 ? 29.728 -6.105 -46.187 1.00 98.06 263 THR A N 1
ATOM 2135 C CA . THR A 1 263 ? 29.644 -5.851 -47.639 1.00 98.06 263 THR A CA 1
ATOM 2136 C C . THR A 1 263 ? 30.629 -4.788 -48.124 1.00 98.06 263 THR A C 1
ATOM 2138 O O . THR A 1 263 ? 31.169 -4.910 -49.220 1.00 98.06 263 THR A O 1
ATOM 2141 N N . MET A 1 264 ? 30.891 -3.747 -47.324 1.00 97.94 264 MET A N 1
ATOM 2142 C CA . MET A 1 264 ? 31.901 -2.743 -47.668 1.00 97.94 264 MET A CA 1
ATOM 2143 C C . MET A 1 264 ? 33.312 -3.329 -47.617 1.00 97.94 264 MET A C 1
ATOM 2145 O O . MET A 1 264 ? 34.123 -2.994 -48.477 1.00 97.94 264 MET A O 1
ATOM 2149 N N . ASP A 1 265 ? 33.602 -4.200 -46.650 1.00 97.94 265 ASP A N 1
ATOM 2150 C CA . ASP A 1 265 ? 34.885 -4.900 -46.558 1.00 97.94 265 ASP A CA 1
ATOM 2151 C C . ASP A 1 265 ? 35.096 -5.814 -47.780 1.00 97.94 265 ASP A C 1
ATOM 2153 O O . ASP A 1 265 ? 36.151 -5.756 -48.414 1.00 97.94 265 ASP A O 1
ATOM 2157 N N . GLU A 1 266 ? 34.068 -6.563 -48.201 1.00 97.75 266 GLU A N 1
ATOM 2158 C CA . GLU A 1 266 ? 34.095 -7.362 -49.438 1.00 97.75 266 GLU A CA 1
ATOM 2159 C C . GLU A 1 266 ? 34.351 -6.500 -50.691 1.00 97.75 266 GLU A C 1
ATOM 2161 O O . GLU A 1 266 ? 35.167 -6.859 -51.549 1.00 97.75 266 GLU A O 1
ATOM 2166 N N . ASP A 1 267 ? 33.691 -5.342 -50.803 1.00 97.19 267 ASP A N 1
ATOM 2167 C CA . ASP A 1 267 ? 33.888 -4.398 -51.909 1.00 97.19 267 ASP A CA 1
ATOM 2168 C C . ASP A 1 267 ? 35.301 -3.793 -51.908 1.00 97.19 267 ASP A C 1
ATOM 2170 O O . ASP A 1 267 ? 35.925 -3.641 -52.968 1.00 97.19 267 ASP A O 1
ATOM 2174 N N . MET A 1 268 ? 35.827 -3.459 -50.727 1.00 97.25 268 MET A N 1
ATOM 2175 C CA . MET A 1 268 ? 37.183 -2.940 -50.549 1.00 97.25 268 MET A CA 1
ATOM 2176 C C . MET A 1 268 ? 38.234 -3.978 -50.945 1.00 97.25 268 MET A C 1
ATOM 2178 O O . MET A 1 268 ? 39.160 -3.644 -51.690 1.00 97.25 268 MET A O 1
ATOM 2182 N N . ASP A 1 269 ? 38.062 -5.237 -50.542 1.00 97.69 269 ASP A N 1
ATOM 2183 C CA . ASP A 1 269 ? 38.921 -6.349 -50.958 1.00 97.69 269 ASP A CA 1
ATOM 2184 C C . ASP A 1 269 ? 38.857 -6.567 -52.478 1.00 97.69 269 ASP A C 1
ATOM 2186 O O . ASP A 1 269 ? 39.889 -6.703 -53.151 1.00 97.69 269 ASP A O 1
ATOM 2190 N N . ALA A 1 270 ? 37.656 -6.523 -53.065 1.00 97.31 270 ALA A N 1
ATOM 2191 C CA . ALA A 1 270 ? 37.467 -6.646 -54.508 1.00 97.31 270 ALA A CA 1
ATOM 2192 C C . ALA A 1 270 ? 38.147 -5.504 -55.285 1.00 97.31 270 ALA A C 1
ATOM 2194 O O . ALA A 1 270 ? 38.759 -5.732 -56.337 1.00 97.31 270 ALA A O 1
ATOM 2195 N N . MET A 1 271 ? 38.065 -4.269 -54.784 1.00 96.69 271 MET A N 1
ATOM 2196 C CA . MET A 1 271 ? 38.759 -3.114 -55.357 1.00 96.69 271 MET A CA 1
ATOM 2197 C C . MET A 1 271 ? 40.277 -3.217 -55.179 1.00 96.69 271 MET A C 1
ATOM 2199 O O . MET A 1 271 ? 41.011 -2.923 -56.125 1.00 96.69 271 MET A O 1
ATOM 2203 N N . GLY A 1 272 ? 40.750 -3.709 -54.032 1.00 97.44 272 GLY A N 1
ATOM 2204 C CA . GLY A 1 272 ? 42.161 -4.009 -53.787 1.00 97.44 272 GLY A CA 1
ATOM 2205 C C . GLY A 1 272 ? 42.727 -4.998 -54.809 1.00 97.44 272 GLY A C 1
ATOM 2206 O O . GLY A 1 272 ? 43.755 -4.727 -55.433 1.00 97.44 272 GLY A O 1
ATOM 2207 N N . LEU A 1 273 ? 42.008 -6.092 -55.082 1.00 96.94 273 LEU A N 1
ATOM 2208 C CA . LEU A 1 273 ? 42.383 -7.070 -56.110 1.00 96.94 273 LEU A CA 1
ATOM 2209 C C . LEU A 1 273 ? 42.407 -6.464 -57.521 1.00 96.94 273 LEU A C 1
ATOM 2211 O O . LEU A 1 273 ? 43.312 -6.761 -58.305 1.00 96.94 273 LEU A O 1
ATOM 2215 N N . LYS A 1 274 ? 41.440 -5.604 -57.870 1.00 97.06 274 LYS A N 1
ATOM 2216 C CA . LYS A 1 274 ? 41.433 -4.896 -59.166 1.00 97.06 274 LYS A CA 1
ATOM 2217 C C . LYS A 1 274 ? 42.635 -3.963 -59.302 1.00 97.06 274 LYS A C 1
ATOM 2219 O O . LYS A 1 274 ? 43.284 -3.972 -60.345 1.00 97.06 274 LYS A O 1
ATOM 2224 N N . LEU A 1 275 ? 42.956 -3.195 -58.261 1.00 96.25 275 LEU A N 1
ATOM 2225 C CA . LEU A 1 275 ? 44.128 -2.317 -58.247 1.00 96.25 275 LEU A CA 1
ATOM 2226 C C . LEU A 1 275 ? 45.427 -3.110 -58.386 1.00 96.25 275 LEU A C 1
ATOM 2228 O O . LEU A 1 275 ? 46.293 -2.715 -59.160 1.00 96.25 275 LEU A O 1
ATOM 2232 N N . GLN A 1 276 ? 45.543 -4.254 -57.709 1.00 96.38 276 GLN A N 1
ATOM 2233 C CA . GLN A 1 276 ? 46.701 -5.135 -57.845 1.00 96.38 276 GLN A CA 1
ATOM 2234 C C . GLN A 1 276 ? 46.856 -5.656 -59.283 1.00 96.38 276 GLN A C 1
ATOM 2236 O O . GLN A 1 276 ? 47.968 -5.662 -59.813 1.00 96.38 276 GLN A O 1
ATOM 2241 N N . ARG A 1 277 ? 45.753 -6.046 -59.940 1.00 96.00 277 ARG A N 1
ATOM 2242 C CA . ARG A 1 277 ? 45.762 -6.460 -61.355 1.00 96.00 277 ARG A CA 1
ATOM 2243 C C . ARG A 1 277 ? 46.206 -5.328 -62.278 1.00 96.00 277 ARG A C 1
ATOM 2245 O O . ARG A 1 277 ? 47.119 -5.536 -63.069 1.00 96.00 277 ARG A O 1
ATOM 2252 N N . TYR A 1 278 ? 45.623 -4.135 -62.141 1.00 95.94 278 TYR A N 1
ATOM 2253 C CA . TYR A 1 278 ? 46.023 -2.975 -62.945 1.00 95.94 278 TYR A CA 1
ATOM 2254 C C . TYR A 1 278 ? 47.470 -2.551 -62.688 1.00 95.94 278 TYR A C 1
ATOM 2256 O O . TYR A 1 278 ? 48.160 -2.168 -63.627 1.00 95.94 278 TYR A O 1
ATOM 2264 N N . GLY A 1 279 ? 47.952 -2.661 -61.447 1.00 96.06 279 GLY A N 1
ATOM 2265 C CA . GLY A 1 279 ? 49.362 -2.463 -61.121 1.00 96.06 279 GLY A CA 1
ATOM 2266 C C . GLY A 1 279 ? 50.262 -3.448 -61.871 1.00 96.06 279 GLY A C 1
ATOM 2267 O O . GLY A 1 279 ? 51.240 -3.033 -62.485 1.00 96.06 279 GLY A O 1
ATOM 2268 N N . GLY A 1 280 ? 49.894 -4.734 -61.906 1.00 95.44 280 GLY A N 1
ATOM 2269 C CA . GLY A 1 280 ? 50.580 -5.751 -62.709 1.00 95.44 280 GLY A CA 1
ATOM 2270 C C . GLY A 1 280 ? 50.608 -5.408 -64.203 1.00 95.44 280 GLY A C 1
ATOM 2271 O O . GLY A 1 280 ? 51.688 -5.310 -64.784 1.00 95.44 280 GLY A O 1
ATOM 2272 N N . GLU A 1 281 ? 49.444 -5.129 -64.798 1.00 95.50 281 GLU A N 1
ATOM 2273 C CA . GLU A 1 281 ? 49.324 -4.735 -66.211 1.00 95.50 281 GLU A CA 1
ATOM 2274 C C . GLU A 1 281 ? 50.135 -3.478 -66.553 1.00 95.50 281 GLU A C 1
ATOM 2276 O O . GLU A 1 281 ? 50.710 -3.388 -67.638 1.00 95.50 281 GLU A O 1
ATOM 2281 N N . LEU A 1 282 ? 50.186 -2.497 -65.645 1.00 95.81 282 LEU A N 1
ATOM 2282 C CA . LEU A 1 282 ? 50.984 -1.289 -65.827 1.00 95.81 282 LEU A CA 1
ATOM 2283 C C . LEU A 1 282 ? 52.476 -1.628 -65.870 1.00 95.81 282 LEU A C 1
ATOM 2285 O O . LEU A 1 282 ? 53.152 -1.210 -66.805 1.00 95.81 282 LEU A O 1
ATOM 2289 N N . THR A 1 283 ? 52.970 -2.449 -64.936 1.00 95.56 283 THR A N 1
ATOM 2290 C CA . THR A 1 283 ? 54.382 -2.874 -64.947 1.00 95.56 283 THR A CA 1
ATOM 2291 C C . THR A 1 283 ? 54.742 -3.704 -66.181 1.00 95.56 283 THR A C 1
ATOM 2293 O O . THR A 1 283 ? 55.868 -3.620 -66.674 1.00 95.56 283 THR A O 1
ATOM 2296 N N . ASP A 1 284 ? 53.810 -4.509 -66.700 1.00 94.69 284 ASP A N 1
ATOM 2297 C CA . ASP A 1 284 ? 54.004 -5.256 -67.944 1.00 94.69 284 ASP A CA 1
ATOM 2298 C C . ASP A 1 284 ? 54.085 -4.302 -69.147 1.00 94.69 284 ASP A C 1
ATOM 2300 O O . ASP A 1 284 ? 55.018 -4.406 -69.945 1.00 94.69 284 ASP A O 1
ATOM 2304 N N . ARG A 1 285 ? 53.184 -3.310 -69.234 1.00 94.88 285 ARG A N 1
ATOM 2305 C CA . ARG A 1 285 ? 53.236 -2.264 -70.271 1.00 94.88 285 ARG A CA 1
ATOM 2306 C C . ARG A 1 285 ? 54.505 -1.422 -70.193 1.00 94.88 285 ARG A C 1
ATOM 2308 O O . ARG A 1 285 ? 55.085 -1.124 -71.229 1.00 94.88 285 ARG A O 1
ATOM 2315 N N . GLU A 1 286 ? 54.958 -1.055 -68.998 1.00 95.88 286 GLU A N 1
ATOM 2316 C CA . GLU A 1 286 ? 56.226 -0.341 -68.802 1.00 95.88 286 GLU A CA 1
ATOM 2317 C C . GLU A 1 286 ? 57.414 -1.163 -69.316 1.00 95.88 286 GLU A C 1
ATOM 2319 O O . GLU A 1 286 ? 58.287 -0.628 -70.001 1.00 95.88 286 GLU A O 1
ATOM 2324 N N . ARG A 1 287 ? 57.426 -2.480 -69.059 1.00 95.31 287 ARG A N 1
ATOM 2325 C CA . ARG A 1 287 ? 58.440 -3.392 -69.610 1.00 95.31 287 ARG A CA 1
ATOM 2326 C C . ARG A 1 287 ? 58.378 -3.462 -71.135 1.00 95.31 287 ARG A C 1
ATOM 2328 O O . ARG A 1 287 ? 59.429 -3.456 -71.773 1.00 95.31 287 ARG A O 1
ATOM 2335 N N . ASP A 1 288 ? 57.188 -3.516 -71.723 1.00 95.88 288 ASP A N 1
ATOM 2336 C CA . ASP A 1 288 ? 57.031 -3.540 -73.180 1.00 95.88 288 ASP A CA 1
ATOM 2337 C C . ASP A 1 288 ? 57.451 -2.214 -73.832 1.00 95.88 288 ASP A C 1
ATOM 2339 O O . ASP A 1 288 ? 58.163 -2.241 -74.836 1.00 95.88 288 ASP A O 1
ATOM 2343 N N . ILE A 1 289 ? 57.106 -1.067 -73.234 1.00 94.81 289 ILE A N 1
ATOM 2344 C CA . ILE A 1 289 ? 57.584 0.255 -73.670 1.00 94.81 289 ILE A CA 1
ATOM 2345 C C . ILE A 1 289 ? 59.110 0.308 -73.599 1.00 94.81 289 ILE A C 1
ATOM 2347 O O . ILE A 1 289 ? 59.745 0.713 -74.567 1.00 94.81 289 ILE A O 1
ATOM 2351 N N . ALA A 1 290 ? 59.719 -0.153 -72.502 1.00 94.62 290 ALA A N 1
ATOM 2352 C CA . ALA A 1 290 ? 61.174 -0.183 -72.368 1.00 94.62 290 ALA A CA 1
ATOM 2353 C C . ALA A 1 290 ? 61.841 -1.060 -73.444 1.00 94.62 290 ALA A C 1
ATOM 2355 O O . ALA A 1 290 ? 62.874 -0.681 -73.993 1.00 94.62 290 ALA A O 1
ATOM 2356 N N . ARG A 1 291 ? 61.243 -2.209 -73.797 1.00 95.00 291 ARG A N 1
ATOM 2357 C CA . ARG A 1 291 ? 61.727 -3.045 -74.912 1.00 95.00 291 ARG A CA 1
ATOM 2358 C C . ARG A 1 291 ? 61.591 -2.341 -76.258 1.00 95.00 291 ARG A C 1
ATOM 2360 O O . ARG A 1 291 ? 62.530 -2.379 -77.045 1.00 95.00 291 ARG A O 1
ATOM 2367 N N . GLN A 1 292 ? 60.444 -1.721 -76.531 1.00 94.50 292 GLN A N 1
ATOM 2368 C CA . GLN A 1 292 ? 60.224 -0.973 -77.771 1.00 94.50 292 GLN A CA 1
ATOM 2369 C C . GLN A 1 292 ? 61.188 0.206 -77.889 1.00 94.50 292 GLN A C 1
ATOM 2371 O O . GLN A 1 292 ? 61.745 0.413 -78.960 1.00 94.50 292 GLN A O 1
ATOM 2376 N N . GLN A 1 293 ? 61.440 0.921 -76.790 1.00 94.94 293 GLN A N 1
ATOM 2377 C CA . GLN A 1 293 ? 62.419 1.999 -76.742 1.00 94.94 293 GLN A CA 1
ATOM 2378 C C . GLN A 1 293 ? 63.827 1.475 -77.033 1.00 94.94 293 GLN A C 1
ATOM 2380 O O . GLN A 1 293 ? 64.520 2.045 -77.862 1.00 94.94 293 GLN A O 1
ATOM 2385 N N . ALA A 1 294 ? 64.224 0.345 -76.439 1.00 94.31 294 ALA A N 1
ATOM 2386 C CA . ALA A 1 294 ? 65.518 -0.269 -76.728 1.00 94.31 294 ALA A CA 1
ATOM 2387 C C . ALA A 1 294 ? 65.658 -0.668 -78.209 1.00 94.31 294 ALA A C 1
ATOM 2389 O O . ALA A 1 294 ? 66.706 -0.438 -78.806 1.00 94.31 294 ALA A O 1
ATOM 2390 N N . ILE A 1 295 ? 64.607 -1.231 -78.819 1.00 93.81 295 ILE A N 1
ATOM 2391 C CA . ILE A 1 295 ? 64.592 -1.538 -80.259 1.00 93.81 295 ILE A CA 1
ATOM 2392 C C . ILE A 1 295 ? 64.726 -0.246 -81.069 1.00 93.81 295 ILE A C 1
ATOM 2394 O O . ILE A 1 295 ? 65.595 -0.157 -81.935 1.00 93.81 295 ILE A O 1
ATOM 2398 N N . PHE A 1 296 ? 63.923 0.771 -80.752 1.00 93.00 296 PHE A N 1
ATOM 2399 C CA . PHE A 1 296 ? 63.960 2.068 -81.419 1.00 93.00 296 PHE A CA 1
ATOM 2400 C C . PHE A 1 296 ? 65.355 2.699 -81.355 1.00 93.00 296 PHE A C 1
ATOM 2402 O O . PHE A 1 296 ? 65.897 3.069 -82.392 1.00 93.00 296 PHE A O 1
ATOM 2409 N N . ASP A 1 297 ? 65.983 2.723 -80.179 1.00 92.19 297 ASP A N 1
ATOM 2410 C CA . ASP A 1 297 ? 67.325 3.276 -79.975 1.00 92.19 297 ASP A CA 1
ATOM 2411 C C . ASP A 1 297 ? 68.402 2.498 -80.761 1.00 92.19 297 ASP A C 1
ATOM 2413 O O . ASP A 1 297 ? 69.415 3.073 -81.160 1.00 92.19 297 ASP A O 1
ATOM 2417 N N . THR A 1 298 ? 68.200 1.199 -81.024 1.00 91.69 298 THR A N 1
ATOM 2418 C CA . THR A 1 298 ? 69.106 0.404 -81.877 1.00 91.69 298 THR A CA 1
ATOM 2419 C C . THR A 1 298 ? 68.874 0.607 -83.374 1.00 91.69 298 THR A C 1
ATOM 2421 O O . THR A 1 298 ? 69.835 0.630 -84.144 1.00 91.69 298 THR A O 1
ATOM 2424 N N . GLU A 1 299 ? 67.624 0.771 -83.810 1.00 90.75 299 GLU A N 1
ATOM 2425 C CA . GLU A 1 299 ? 67.269 0.938 -85.225 1.00 90.75 299 GLU A CA 1
ATOM 2426 C C . GLU A 1 299 ? 67.447 2.383 -85.710 1.00 90.75 299 GLU A C 1
ATOM 2428 O O . GLU A 1 299 ? 67.823 2.615 -86.863 1.00 90.75 299 GLU A O 1
ATOM 2433 N N . GLN A 1 300 ? 67.242 3.369 -84.836 1.00 93.38 300 GLN A N 1
ATOM 2434 C CA . GLN A 1 300 ? 67.405 4.788 -85.138 1.00 93.38 300 GLN A CA 1
ATOM 2435 C C . GLN A 1 300 ? 68.774 5.121 -85.765 1.00 93.38 300 GLN A C 1
ATOM 2437 O O . GLN A 1 300 ? 68.779 5.658 -86.873 1.00 93.38 300 GLN A O 1
ATOM 2442 N N . PRO A 1 301 ? 69.939 4.755 -85.190 1.00 89.75 301 PRO A N 1
ATOM 2443 C CA . PRO A 1 301 ? 71.232 5.059 -85.807 1.00 89.75 301 PRO A CA 1
ATOM 2444 C C . PRO A 1 301 ? 71.437 4.329 -87.142 1.00 89.75 301 PRO A C 1
ATOM 2446 O O . PRO A 1 301 ? 72.126 4.841 -88.025 1.00 89.75 301 PRO A O 1
ATOM 2449 N N . VAL A 1 302 ? 70.827 3.151 -87.330 1.00 90.50 302 VAL A N 1
ATOM 2450 C CA . VAL A 1 302 ? 70.876 2.415 -88.604 1.00 90.50 302 VAL A CA 1
ATOM 2451 C C . VAL A 1 302 ? 70.106 3.173 -89.682 1.00 90.50 302 VAL A C 1
ATOM 2453 O O . VAL A 1 302 ? 70.617 3.365 -90.788 1.00 90.50 302 VAL A O 1
ATOM 2456 N N . THR A 1 303 ? 68.896 3.637 -89.365 1.00 87.50 303 THR A N 1
ATOM 2457 C CA . THR A 1 303 ? 68.081 4.434 -90.292 1.00 87.50 303 THR A CA 1
ATOM 2458 C C . THR A 1 303 ? 68.717 5.792 -90.583 1.00 87.50 303 THR A C 1
ATOM 2460 O O . THR A 1 303 ? 68.848 6.156 -91.752 1.00 87.50 303 THR A O 1
ATOM 2463 N N . GLU A 1 304 ? 69.208 6.507 -89.568 1.00 89.94 304 GLU A N 1
ATOM 2464 C CA . GLU A 1 304 ? 69.943 7.766 -89.728 1.00 89.94 304 GLU A CA 1
ATOM 2465 C C . GLU A 1 304 ? 71.212 7.576 -90.571 1.00 89.94 304 GLU A C 1
ATOM 2467 O O . GLU A 1 304 ? 71.477 8.363 -91.484 1.00 89.94 304 GLU A O 1
ATOM 2472 N N . GLY A 1 305 ? 71.958 6.490 -90.347 1.00 89.25 305 GLY A N 1
ATOM 2473 C CA . GLY A 1 305 ? 73.119 6.115 -91.154 1.00 89.25 305 GLY A CA 1
ATOM 2474 C C . GLY A 1 305 ? 72.761 5.819 -92.615 1.00 89.25 305 GLY A C 1
ATOM 2475 O O . GLY A 1 305 ? 73.451 6.272 -93.532 1.00 89.25 305 GLY A O 1
ATOM 2476 N N . ALA A 1 306 ? 71.654 5.114 -92.864 1.00 86.25 306 ALA A N 1
ATOM 2477 C CA . ALA A 1 306 ? 71.151 4.872 -94.216 1.00 86.25 306 ALA A CA 1
ATOM 2478 C C . ALA A 1 306 ? 70.718 6.175 -94.911 1.00 86.25 306 ALA A C 1
ATOM 2480 O O . ALA A 1 306 ? 71.046 6.381 -96.083 1.00 86.25 306 ALA A O 1
ATOM 2481 N N . VAL A 1 307 ? 70.050 7.085 -94.193 1.00 89.06 307 VAL A N 1
ATOM 2482 C CA . VAL A 1 307 ? 69.677 8.421 -94.688 1.00 89.06 307 VAL A CA 1
ATOM 2483 C C . VAL A 1 307 ? 70.921 9.249 -95.017 1.00 89.06 307 VAL A C 1
ATOM 2485 O O . VAL A 1 307 ? 70.979 9.864 -96.085 1.00 89.06 307 VAL A O 1
ATOM 2488 N N . ALA A 1 308 ? 71.942 9.235 -94.156 1.00 88.62 308 ALA A N 1
ATOM 2489 C CA . ALA A 1 308 ? 73.212 9.912 -94.407 1.00 88.62 308 ALA A CA 1
ATOM 2490 C C . ALA A 1 308 ? 73.892 9.375 -95.677 1.00 88.62 308 ALA A C 1
ATOM 2492 O O . ALA A 1 308 ? 74.254 10.155 -96.559 1.00 88.62 308 ALA A O 1
ATOM 2493 N N . LYS A 1 309 ? 73.965 8.048 -95.836 1.00 90.94 309 LYS A N 1
ATOM 2494 C CA . LYS A 1 309 ? 74.529 7.400 -97.031 1.00 90.94 309 LYS A CA 1
ATOM 2495 C C . LYS A 1 309 ? 73.740 7.724 -98.302 1.00 90.94 309 LYS A C 1
ATOM 2497 O O . LYS A 1 309 ? 74.323 7.972 -99.356 1.00 90.94 309 LYS A O 1
ATOM 2502 N N . LEU A 1 310 ? 72.411 7.764 -98.219 1.00 87.19 310 LEU A N 1
ATOM 2503 C CA . LEU A 1 310 ? 71.549 8.150 -99.337 1.00 87.19 310 LEU A CA 1
ATOM 2504 C C . LEU A 1 310 ? 71.760 9.623 -99.725 1.00 87.19 310 LEU A C 1
ATOM 2506 O O . LEU A 1 310 ? 71.834 9.945 -100.913 1.00 87.19 310 LEU A O 1
ATOM 2510 N N . LYS A 1 311 ? 71.941 10.511 -98.741 1.00 90.31 311 LYS A N 1
ATOM 2511 C CA . LYS A 1 311 ? 72.293 11.922 -98.956 1.00 90.31 311 LYS A CA 1
ATOM 2512 C C . LYS A 1 311 ? 73.662 12.071 -99.628 1.00 90.31 311 LYS A C 1
ATOM 2514 O O . LYS A 1 311 ? 73.776 12.847 -100.576 1.00 90.31 311 LYS A O 1
ATOM 2519 N N . GLU A 1 312 ? 74.673 11.311 -99.206 1.00 88.38 312 GLU A N 1
ATOM 2520 C CA . GLU A 1 312 ? 75.990 11.271 -99.863 1.00 88.38 312 GLU A CA 1
ATOM 2521 C C . GLU A 1 312 ? 75.896 10.784 -101.314 1.00 88.38 312 GLU A C 1
ATOM 2523 O O . GLU A 1 312 ? 76.439 11.421 -102.218 1.00 88.38 312 GLU A O 1
ATOM 2528 N N . MET A 1 313 ? 75.151 9.703 -101.566 1.00 88.38 313 MET A N 1
ATOM 2529 C CA . MET A 1 313 ? 74.908 9.186 -102.917 1.00 88.38 313 MET A CA 1
ATOM 2530 C C . MET A 1 313 ? 74.185 10.205 -103.803 1.00 88.38 313 MET A C 1
ATOM 2532 O O . MET A 1 313 ? 74.559 10.379 -104.963 1.00 88.38 313 MET A O 1
ATOM 2536 N N . HIS A 1 314 ? 73.193 10.926 -103.271 1.00 87.44 314 HIS A N 1
ATOM 2537 C CA . HIS A 1 314 ? 72.539 12.022 -103.987 1.00 87.44 314 HIS A CA 1
ATOM 2538 C C . HIS A 1 314 ? 73.505 13.162 -104.305 1.00 87.44 314 HIS A C 1
ATOM 2540 O O . HIS A 1 314 ? 73.503 13.652 -105.432 1.00 87.44 314 HIS A O 1
ATOM 2546 N N . GLN A 1 315 ? 74.361 13.563 -103.361 1.00 87.19 315 GLN A N 1
ATOM 2547 C CA . GLN A 1 315 ? 75.394 14.570 -103.614 1.00 87.19 315 GLN A CA 1
ATOM 2548 C C . GLN A 1 315 ? 76.394 14.099 -104.674 1.00 87.19 315 GLN A C 1
ATOM 2550 O O . GLN A 1 315 ? 76.759 14.874 -105.556 1.00 87.19 315 GLN A O 1
ATOM 2555 N N . HIS A 1 316 ? 76.819 12.835 -104.628 1.00 86.62 316 HIS A N 1
ATOM 2556 C CA . HIS A 1 316 ? 77.714 12.254 -105.624 1.00 86.62 316 HIS A CA 1
ATOM 2557 C C . HIS A 1 316 ? 77.064 12.211 -107.009 1.00 86.62 316 HIS A C 1
ATOM 2559 O O . HIS A 1 316 ? 77.654 12.692 -107.975 1.00 86.62 316 HIS A O 1
ATOM 2565 N N . ARG A 1 317 ? 75.817 11.731 -107.101 1.00 86.56 317 ARG A N 1
ATOM 2566 C CA . ARG A 1 317 ? 75.016 11.778 -108.328 1.00 86.56 317 ARG A CA 1
ATOM 2567 C C . ARG A 1 317 ? 74.880 13.206 -108.837 1.00 86.56 317 ARG A C 1
ATOM 2569 O O . ARG A 1 317 ? 75.028 13.423 -110.029 1.00 86.56 317 ARG A O 1
ATOM 2576 N N . HIS A 1 318 ? 74.649 14.181 -107.961 1.00 85.88 318 HIS A N 1
ATOM 2577 C CA . HIS A 1 318 ? 74.539 15.580 -108.358 1.00 85.88 318 HIS A CA 1
ATOM 2578 C C . HIS A 1 318 ? 75.871 16.141 -108.885 1.00 85.88 318 HIS A C 1
ATOM 2580 O O . HIS A 1 318 ? 75.872 16.840 -109.892 1.00 85.88 318 HIS A O 1
ATOM 2586 N N . ARG A 1 319 ? 77.013 15.776 -108.278 1.00 83.25 319 ARG A N 1
ATOM 2587 C CA . ARG A 1 319 ? 78.359 16.109 -108.789 1.00 83.25 319 ARG A CA 1
ATOM 2588 C C . ARG A 1 319 ? 78.640 15.462 -110.146 1.00 83.25 319 ARG A C 1
ATOM 2590 O O . ARG A 1 319 ? 79.210 16.115 -111.011 1.00 83.25 319 ARG A O 1
ATOM 2597 N N . LEU A 1 320 ? 78.266 14.194 -110.329 1.00 84.38 320 LEU A N 1
ATOM 2598 C CA . LEU A 1 320 ? 78.396 13.494 -111.609 1.00 84.38 320 LEU A CA 1
ATOM 2599 C C . LEU A 1 320 ? 77.483 14.100 -112.673 1.00 84.38 320 LEU A C 1
ATOM 2601 O O . LEU A 1 320 ? 77.935 14.308 -113.788 1.00 84.38 320 LEU A O 1
ATOM 2605 N N . GLN A 1 321 ? 76.241 14.431 -112.320 1.00 82.38 321 GLN A N 1
ATOM 2606 C CA . GLN A 1 321 ? 75.308 15.121 -113.206 1.00 82.38 321 GLN A CA 1
ATOM 2607 C C . GLN A 1 321 ? 75.891 16.462 -113.650 1.00 82.38 321 GLN A C 1
ATOM 2609 O O . GLN A 1 321 ? 75.971 16.708 -114.843 1.00 82.38 321 GLN A O 1
ATOM 2614 N N . LYS A 1 322 ? 76.422 17.253 -112.709 1.00 82.75 322 LYS A N 1
ATOM 2615 C CA . LYS A 1 322 ? 77.111 18.509 -113.016 1.00 82.75 322 LYS A CA 1
ATOM 2616 C C . LYS A 1 322 ? 78.302 18.298 -113.960 1.00 82.75 322 LYS A C 1
ATOM 2618 O O . LYS A 1 322 ? 78.421 19.018 -114.934 1.00 82.75 322 LYS A O 1
ATOM 2623 N N . LYS A 1 323 ? 79.127 17.267 -113.735 1.00 79.38 323 LYS A N 1
ATOM 2624 C CA . LYS A 1 323 ? 80.217 16.899 -114.661 1.00 79.38 323 LYS A CA 1
ATOM 2625 C C . LYS A 1 323 ? 79.723 16.456 -116.042 1.00 79.38 323 LYS A C 1
ATOM 2627 O O . LYS A 1 323 ? 80.416 16.687 -117.020 1.00 79.38 323 LYS A O 1
ATOM 2632 N N . ILE A 1 324 ? 78.587 15.766 -116.130 1.00 78.25 324 ILE A N 1
ATOM 2633 C CA . ILE A 1 324 ? 77.979 15.379 -117.412 1.00 78.25 324 ILE A CA 1
ATOM 2634 C C . ILE A 1 324 ? 77.472 16.623 -118.142 1.00 78.25 324 ILE A C 1
ATOM 2636 O O . ILE A 1 324 ? 77.665 16.723 -119.350 1.00 78.25 324 ILE A O 1
ATOM 2640 N N . ASP A 1 325 ? 76.859 17.557 -117.417 1.00 77.50 325 ASP A N 1
ATOM 2641 C CA . ASP A 1 325 ? 76.401 18.832 -117.962 1.00 77.50 325 ASP A CA 1
ATOM 2642 C C . ASP A 1 325 ? 77.605 19.669 -118.453 1.00 77.50 325 ASP A C 1
ATOM 2644 O O . ASP A 1 325 ? 77.571 20.148 -119.581 1.00 77.50 325 ASP A O 1
ATOM 2648 N N . ASP A 1 326 ? 78.710 19.713 -117.690 1.00 74.00 326 ASP A N 1
ATOM 2649 C CA . ASP A 1 326 ? 79.993 20.349 -118.064 1.00 74.00 326 ASP A CA 1
ATOM 2650 C C . ASP A 1 326 ? 80.709 19.661 -119.255 1.00 74.00 326 ASP A C 1
ATOM 2652 O O . ASP A 1 326 ? 81.632 20.228 -119.826 1.00 74.00 326 ASP A O 1
ATOM 2656 N N . LEU A 1 327 ? 80.354 18.415 -119.602 1.00 73.00 327 LEU A N 1
ATOM 2657 C CA . LEU A 1 327 ? 80.909 17.673 -120.751 1.00 73.00 327 LEU A CA 1
ATOM 2658 C C . LEU A 1 327 ? 79.996 17.712 -121.987 1.00 73.00 327 LEU A C 1
ATOM 2660 O O . LEU A 1 327 ? 80.393 17.255 -123.060 1.00 73.00 327 LEU A O 1
ATOM 2664 N N . ARG A 1 328 ? 78.755 18.192 -121.843 1.00 68.69 328 ARG A N 1
ATOM 2665 C CA . ARG A 1 328 ? 77.762 18.304 -122.925 1.00 68.69 328 ARG A CA 1
ATOM 2666 C C . ARG A 1 328 ? 77.680 19.716 -123.524 1.00 68.69 328 ARG A C 1
ATOM 2668 O O . ARG A 1 328 ? 76.882 19.914 -124.442 1.00 68.69 328 ARG A O 1
ATOM 2675 N N . GLY A 1 329 ? 78.505 20.649 -123.054 1.00 50.56 329 GLY A N 1
ATOM 2676 C CA . GLY A 1 329 ? 78.668 22.027 -123.534 1.00 50.56 329 GLY A CA 1
ATOM 2677 C C . GLY A 1 329 ? 79.957 22.634 -122.999 1.00 50.56 329 GLY A C 1
ATOM 2678 O O . GLY A 1 329 ? 80.150 23.846 -123.233 1.00 50.56 329 GLY A O 1
#

Foldseek 3Di:
DDDDDDDDDDDDDDDDDPDDDDPVNVVVVVVVVVVVVPPPDDDDDDDDDDDDDDDDDDDDDDDDDDDDDDDDDDDDDDDDDDDDDDDDDDDDDDDDDDDDDDDDDDPPDPDDPPPPPPCVLPPPDPPPPVVVVVVSVVVVVVVVVVVVVVVVVVVVVVVVVVVVVVVVVVVVVVVVVVVVVVVVVVVVVVVVVVVVVVVVVVVVVVVVVVVVVVVVVVVVVVVVVVVVVVVVVVVVVVVVVVVVVVVVVVVVVVVVVVVVVVVVVVVVVVVVVVVVVVVVVVVVVVVVVVVVVVVCVVVVVVVVVVVVVVVVVVVVVVVVVVVVVVVVD

Sequence (329 aa):
MNGTQPSIPVNRPKKPANVRPTRASLARQNMVQAQQKRRSTEAIPSPTTSITTSSTKSSLVRPVSTKSSMPRQRLPSRPPTTAPRKPAQPIQKPIQKQPLQKSNPPPQQEKKRKSMTTIESLKKRPAWDMRGKVSDLEKVLAKSHDKLNGLYKFRDDLQVMKEDKESERKEAIQRAVTLKSELQALDKEHEQEIENMNAQQRIHHQELEDKQLIHKRRIATIEIEYEDCKRKWKEADKRTNQVMQEHQQLETKIDQLRKEMDTMDEDMDAMGLKLQRYGGELTDRERDIARQQAIFDTEQPVTEGAVAKLKEMHQHRHRLQKKIDDLRG

Secondary structure (DSSP, 8-state):
----PPPPP--PPPPPP--PPPHHHHHHHHHHHHHHTTSS---------------------------------------------PPPPP----------------------------GGGG----TT-HHHHHHHHHHHHHHHHHHHHHHHHHHHHHHHHHHHHHHHHHHHHHHHHHHHHHHHHHHHHHHHHHHHHHHHHHHHHHHHHHHHHHHHHHHHHHHHHHHHHHHHHHHHHHHHHHHHHHHHHHHHHHHHHHHHHHHHHHHHHHHHHHHHHHHHHHHHHHHHHHHHHHHHHHHHHHHHHHHHHHHHHHHHHHHHHHHHHTT--

Radius of gyration: 78.38 Å; chains: 1; bounding box: 147×70×252 Å

Organism: NCBI:txid101127